Protein AF-G3I1Z4-F1 (afdb_monomer)

Organism: Cricetulus griseus (NCBI:txid10029)

Sequence (283 aa):
MEKKTVSRSFRDGVVKKPCSPKALPLNKSAFSGVQRELPRSCHSSSQASHNWARRRLRELRSRCVARKFLYLWIRMTFGRVTPSRARFFHEQRILQKVFGEWREEWWVSQREWKLCMRADCHYRYYLYNLMFQSWKTFVHQQQEMKRRLHRAKHHDTKQKMRQAWKSWLIYVVACRTKRQMQNTALEFRRRSVLCFWWSKWMWRLGQAHADHALHAAAVKHRALSLQLQAWSQWQEQLLHSRQERWKMVIAVQHHQRWQKQRSLKAWLQYLHICRVKRWQNGE

Radius of gyration: 99.79 Å; Cα contacts (8 Å, |Δi|>4): 4; chains: 1; bounding box: 165×46×300 Å

pLDDT: mean 80.78, std 22.38, range [31.28, 98.56]

Solvent-accessible surface area (backbone atoms only — not comparable to full-atom values): 16407 Å² total; per-residue (Å²): 138,86,80,86,81,85,86,80,86,83,80,83,84,87,80,82,81,90,86,84,86,88,82,87,80,90,81,87,83,78,88,80,85,85,75,89,81,83,83,92,78,88,89,86,88,60,70,68,57,59,55,49,54,53,50,48,53,52,51,50,50,52,50,52,52,50,50,52,51,50,51,51,47,53,41,69,74,47,50,94,52,53,70,70,58,54,50,51,53,50,53,49,52,51,50,53,50,52,54,50,53,50,50,50,54,49,51,50,52,56,49,49,51,54,49,50,55,51,50,50,54,50,50,51,52,51,50,52,49,52,52,48,52,54,49,51,51,50,52,50,51,51,52,48,54,53,52,51,50,53,50,52,52,53,50,50,55,54,49,50,52,53,50,53,51,53,53,49,52,52,49,53,52,52,53,48,52,52,52,50,52,51,52,52,53,51,51,49,52,53,51,50,54,50,52,52,52,51,52,54,48,53,51,50,52,53,48,53,52,50,51,50,50,52,50,53,50,50,52,54,51,51,54,52,50,51,52,51,51,54,49,52,52,48,52,51,52,50,52,50,52,50,49,51,51,50,52,50,51,52,50,51,52,50,50,53,50,51,50,54,51,51,51,48,50,52,48,52,50,49,50,49,53,53,53,58,57,62,78,74,69,87,126

Structure (mmCIF, N/CA/C/O backbone):
data_AF-G3I1Z4-F1
#
_entry.id   AF-G3I1Z4-F1
#
loop_
_atom_site.group_PDB
_atom_site.id
_atom_site.type_symbol
_atom_site.label_atom_id
_atom_site.label_alt_id
_atom_site.label_comp_id
_atom_site.label_asym_id
_atom_site.label_entity_id
_atom_site.label_seq_id
_atom_site.pdbx_PDB_ins_code
_atom_site.Cartn_x
_atom_site.Cartn_y
_atom_site.Cartn_z
_atom_site.occupancy
_atom_site.B_iso_or_equiv
_atom_site.auth_seq_id
_atom_site.auth_comp_id
_atom_site.auth_asym_id
_atom_site.auth_atom_id
_atom_site.pdbx_PDB_model_num
ATOM 1 N N . MET A 1 1 ? 23.126 23.560 -14.761 1.00 44.72 1 MET A N 1
ATOM 2 C CA . MET A 1 1 ? 24.045 23.300 -15.892 1.00 44.72 1 MET A CA 1
ATOM 3 C C . MET A 1 1 ? 23.204 23.006 -17.127 1.00 44.72 1 MET A C 1
ATOM 5 O O . MET A 1 1 ? 22.995 21.854 -17.484 1.00 44.72 1 MET A O 1
ATOM 9 N N . GLU A 1 2 ? 22.639 24.057 -17.718 1.00 39.94 2 GLU A N 1
ATOM 10 C CA . GLU A 1 2 ? 21.843 23.973 -18.944 1.00 39.94 2 GLU A CA 1
ATOM 11 C C . GLU A 1 2 ? 22.781 23.852 -20.149 1.00 39.94 2 GLU A C 1
ATOM 13 O O . GLU A 1 2 ? 23.687 24.666 -20.316 1.00 39.94 2 GLU A O 1
ATOM 18 N N . LYS A 1 3 ? 22.573 22.846 -21.000 1.00 46.19 3 LYS A N 1
ATOM 19 C CA . LYS A 1 3 ? 23.224 22.762 -22.311 1.00 46.19 3 LYS A CA 1
ATOM 20 C C . LYS A 1 3 ? 22.153 22.899 -23.386 1.00 46.19 3 LYS A C 1
ATOM 22 O O . LYS A 1 3 ? 21.420 21.957 -23.668 1.00 46.19 3 LYS A O 1
ATOM 27 N N . LYS A 1 4 ? 22.068 24.109 -23.948 1.00 43.78 4 LYS A N 1
ATOM 28 C CA . LYS A 1 4 ? 21.280 24.447 -25.138 1.00 43.78 4 LYS A CA 1
ATOM 29 C C . LYS A 1 4 ? 21.822 23.676 -26.343 1.00 43.78 4 LYS A C 1
ATOM 31 O O . LYS A 1 4 ? 22.994 23.788 -26.692 1.00 43.78 4 LYS A O 1
ATOM 36 N N . THR A 1 5 ? 20.952 22.893 -26.964 1.00 41.38 5 THR A N 1
ATOM 37 C CA . THR A 1 5 ? 21.177 22.168 -28.212 1.00 41.38 5 THR A CA 1
ATOM 38 C C . THR A 1 5 ? 21.067 23.119 -29.402 1.00 41.38 5 THR A C 1
ATOM 40 O O . THR A 1 5 ? 20.037 23.749 -29.631 1.00 41.38 5 THR A O 1
ATOM 43 N N . VAL A 1 6 ? 22.151 23.216 -30.170 1.00 37.72 6 VAL A N 1
ATOM 44 C CA . VAL A 1 6 ? 22.217 23.939 -31.444 1.00 37.72 6 VAL A CA 1
ATOM 45 C C . VAL A 1 6 ? 21.532 23.095 -32.518 1.00 37.72 6 VAL A C 1
ATOM 47 O O . VAL A 1 6 ? 21.971 21.991 -32.831 1.00 37.72 6 VAL A O 1
ATOM 50 N N . SER A 1 7 ? 20.447 23.616 -33.081 1.00 38.53 7 SER A N 1
ATOM 51 C CA . SER A 1 7 ? 19.753 23.062 -34.244 1.00 38.53 7 SER A CA 1
ATOM 52 C C . SER A 1 7 ? 20.431 23.581 -35.516 1.00 38.53 7 SER A C 1
ATOM 54 O O . SER A 1 7 ? 20.398 24.774 -35.806 1.00 38.53 7 SER A O 1
ATOM 56 N N . ARG A 1 8 ? 21.072 22.689 -36.281 1.00 38.53 8 ARG A N 1
ATOM 57 C CA . ARG A 1 8 ? 21.681 23.000 -37.584 1.00 38.53 8 ARG A CA 1
ATOM 58 C C . ARG A 1 8 ? 20.838 22.344 -38.677 1.00 38.53 8 ARG A C 1
ATOM 60 O O . ARG A 1 8 ? 20.813 21.122 -38.788 1.00 38.53 8 ARG A O 1
ATOM 67 N N . SER A 1 9 ? 20.115 23.158 -39.445 1.00 37.31 9 SER A N 1
ATOM 68 C CA . SER A 1 9 ? 19.299 22.717 -40.578 1.00 37.31 9 SER A CA 1
ATOM 69 C C . SER A 1 9 ? 20.186 22.256 -41.738 1.00 37.31 9 SER A C 1
ATOM 71 O O . SER A 1 9 ? 21.014 23.030 -42.223 1.00 37.31 9 SER A O 1
ATOM 73 N N . PHE A 1 10 ? 19.988 21.028 -42.209 1.00 32.34 10 PHE A N 1
ATOM 74 C CA . PHE A 1 10 ? 20.545 20.527 -43.464 1.00 32.34 10 PHE A CA 1
ATOM 75 C C . PHE A 1 10 ? 19.556 20.872 -44.587 1.00 32.34 10 PHE A C 1
ATOM 77 O O . PHE A 1 10 ? 18.413 20.426 -44.550 1.00 32.34 10 PHE A O 1
ATOM 84 N N . ARG A 1 11 ? 19.965 21.712 -45.547 1.00 42.94 11 ARG A N 1
ATOM 85 C CA . ARG A 1 11 ? 19.219 21.941 -46.792 1.00 42.94 11 ARG A CA 1
ATOM 86 C C . ARG A 1 11 ? 19.683 20.940 -47.845 1.00 42.94 11 ARG A C 1
ATOM 88 O O . ARG A 1 11 ? 20.883 20.744 -48.025 1.00 42.94 11 ARG A O 1
ATOM 95 N N . ASP A 1 12 ? 18.696 20.361 -48.516 1.00 37.34 12 ASP A N 1
ATOM 96 C CA . ASP A 1 12 ? 18.802 19.400 -49.605 1.00 37.34 12 ASP A CA 1
ATOM 97 C C . ASP A 1 12 ? 19.646 19.884 -50.789 1.00 37.34 12 ASP A C 1
ATOM 99 O O . ASP A 1 12 ? 19.570 21.034 -51.232 1.00 37.34 12 ASP A O 1
ATOM 103 N N . GLY A 1 13 ? 20.435 18.947 -51.315 1.00 34.69 13 GLY A N 1
ATOM 104 C CA . GLY A 1 13 ? 21.275 19.112 -52.489 1.00 34.69 13 GLY A CA 1
ATOM 105 C C . GLY A 1 13 ? 20.469 19.197 -53.783 1.00 34.69 13 GLY A C 1
ATOM 106 O O . GLY A 1 13 ? 19.715 18.295 -54.137 1.00 34.69 13 GLY A O 1
ATOM 107 N N . VAL A 1 14 ? 20.714 20.260 -54.545 1.00 41.41 14 VAL A N 1
ATOM 108 C CA . VAL A 1 14 ? 20.380 20.347 -55.967 1.00 41.41 14 VAL A CA 1
ATOM 109 C C . VAL A 1 14 ? 21.623 19.929 -56.749 1.00 41.41 14 VAL A C 1
ATOM 111 O O . VAL A 1 14 ? 22.560 20.706 -56.904 1.00 41.41 14 VAL A O 1
ATOM 114 N N . VAL A 1 15 ? 21.636 18.692 -57.249 1.00 39.09 15 VAL A N 1
ATOM 115 C CA . VAL A 1 15 ? 22.632 18.207 -58.217 1.00 39.09 15 VAL A CA 1
ATOM 116 C C . VAL A 1 15 ? 21.929 18.030 -59.561 1.00 39.09 15 VAL A C 1
ATOM 118 O O . VAL A 1 15 ? 21.241 17.039 -59.797 1.00 39.09 15 VAL A O 1
ATOM 121 N N . LYS A 1 16 ? 22.083 19.016 -60.451 1.00 43.34 16 LYS A N 1
ATOM 122 C CA . LYS A 1 16 ? 21.707 18.900 -61.866 1.00 43.34 16 LYS A CA 1
ATOM 123 C C . LYS A 1 16 ? 22.860 18.237 -62.625 1.00 43.34 16 LYS A C 1
ATOM 125 O O . LYS A 1 16 ? 23.977 18.743 -62.625 1.00 43.34 16 LYS A O 1
ATOM 130 N N . LYS A 1 17 ? 22.576 17.095 -63.259 1.00 41.72 17 LYS A N 1
ATOM 131 C CA . LYS A 1 17 ? 23.481 16.401 -64.188 1.00 41.72 17 LYS A CA 1
ATOM 132 C C . LYS A 1 17 ? 23.598 17.169 -65.518 1.00 41.72 17 LYS A C 1
ATOM 134 O O . LYS A 1 17 ? 22.602 17.747 -65.957 1.00 41.72 17 LYS A O 1
ATOM 139 N N . PRO A 1 18 ? 24.768 17.141 -66.180 1.00 42.69 18 PRO A N 1
ATOM 140 C CA . PRO A 1 18 ? 24.978 17.775 -67.476 1.00 42.69 18 PRO A CA 1
ATOM 141 C C . PRO A 1 18 ? 24.370 16.945 -68.618 1.00 42.69 18 PRO A C 1
ATOM 143 O O . PRO A 1 18 ? 24.533 15.728 -68.680 1.00 42.69 18 PRO A O 1
ATOM 146 N N . CYS A 1 19 ? 23.667 17.625 -69.525 1.00 31.28 19 CYS A N 1
ATOM 147 C CA . CYS A 1 19 ? 23.175 17.073 -70.786 1.00 31.28 19 CYS A CA 1
ATOM 148 C C . CYS A 1 19 ? 24.237 17.198 -71.884 1.00 31.28 19 CYS A C 1
ATOM 150 O O . CYS A 1 19 ? 24.894 18.229 -72.002 1.00 31.28 19 CYS A O 1
ATOM 152 N N . SER A 1 20 ? 24.342 16.174 -72.730 1.00 35.06 20 SER A N 1
ATOM 153 C CA . SER A 1 20 ? 24.899 16.190 -74.094 1.00 35.06 20 SER A CA 1
ATOM 154 C C . SER A 1 20 ? 24.551 14.849 -74.768 1.00 35.06 20 SER A C 1
ATOM 156 O O . SER A 1 20 ? 24.348 13.881 -74.034 1.00 35.06 20 SER A O 1
ATOM 158 N N . PRO A 1 21 ? 24.574 14.687 -76.109 1.00 44.72 21 PRO A N 1
ATOM 159 C CA . PRO A 1 21 ? 24.568 15.679 -77.195 1.00 44.72 21 PRO A CA 1
ATOM 160 C C . PRO A 1 21 ? 23.609 15.305 -78.359 1.00 44.72 21 PRO A C 1
ATOM 162 O O . PRO A 1 21 ? 23.400 14.133 -78.657 1.00 44.72 21 PRO A O 1
ATOM 165 N N . LYS A 1 22 ? 23.104 16.291 -79.110 1.00 32.94 22 LYS A N 1
ATOM 166 C CA . LYS A 1 22 ? 22.609 16.105 -80.490 1.00 32.94 22 LYS A CA 1
ATOM 167 C C . LYS A 1 22 ? 22.770 17.410 -81.264 1.00 32.94 22 LYS A C 1
ATOM 169 O O . LYS A 1 22 ? 22.118 18.383 -80.912 1.00 32.94 22 LYS A O 1
ATOM 174 N N . ALA A 1 23 ? 23.608 17.395 -82.301 1.00 31.97 23 ALA A N 1
ATOM 175 C CA . ALA A 1 23 ? 23.374 18.034 -83.602 1.00 31.97 23 ALA A CA 1
ATOM 176 C C . ALA A 1 23 ? 24.662 17.973 -84.439 1.00 31.97 23 ALA A C 1
ATOM 178 O O . ALA A 1 23 ? 25.616 18.708 -84.201 1.00 31.97 23 ALA A O 1
ATOM 179 N N . LEU A 1 24 ? 24.666 17.095 -85.441 1.00 44.00 24 LEU A N 1
ATOM 180 C CA . LEU A 1 24 ? 25.412 17.335 -86.674 1.00 44.00 24 LEU A CA 1
ATOM 181 C C . LEU A 1 24 ? 24.732 18.497 -87.411 1.00 44.00 24 LEU A C 1
ATOM 183 O O . LEU A 1 24 ? 23.501 18.580 -87.395 1.00 44.00 24 LEU A O 1
ATOM 187 N N . PRO A 1 25 ? 25.501 19.299 -88.157 1.00 41.44 25 PRO A N 1
ATOM 188 C CA . PRO A 1 25 ? 25.082 19.519 -89.528 1.00 41.44 25 PRO A CA 1
ATOM 189 C C . PRO A 1 25 ? 26.213 19.259 -90.521 1.00 41.44 25 PRO A C 1
ATOM 191 O O . PRO A 1 25 ? 27.314 19.801 -90.460 1.00 41.44 25 PRO A O 1
ATOM 194 N N . LEU A 1 26 ? 25.850 18.409 -91.471 1.00 36.69 26 LEU A N 1
ATOM 195 C CA . LEU A 1 26 ? 26.409 18.274 -92.799 1.00 36.69 26 LEU A CA 1
ATOM 196 C C . LEU A 1 26 ? 26.231 19.604 -93.548 1.00 36.69 26 LEU A C 1
ATOM 198 O O . LEU A 1 26 ? 25.116 19.918 -93.945 1.00 36.69 26 LEU A O 1
ATOM 202 N N . ASN A 1 27 ? 27.317 20.336 -93.797 1.00 34.91 27 ASN A N 1
ATOM 203 C CA . ASN A 1 27 ? 27.337 21.391 -94.811 1.00 34.91 27 ASN A CA 1
ATOM 204 C C . ASN A 1 27 ? 28.326 21.013 -95.917 1.00 34.91 27 ASN A C 1
ATOM 206 O O . ASN A 1 27 ? 29.542 21.143 -95.790 1.00 34.91 27 ASN A O 1
ATOM 210 N N . LYS A 1 28 ? 27.746 20.494 -97.003 1.00 34.84 28 LYS A N 1
ATOM 211 C CA . LYS A 1 28 ? 28.318 20.416 -98.345 1.00 34.84 28 LYS A CA 1
ATOM 212 C C . LYS A 1 28 ? 27.972 21.721 -99.067 1.00 34.84 28 LYS A C 1
ATOM 214 O O . LYS A 1 28 ? 26.794 22.009 -99.238 1.00 34.84 28 LYS A O 1
ATOM 219 N N . SER A 1 29 ? 28.975 22.456 -99.532 1.00 33.09 29 SER A N 1
ATOM 220 C CA . SER A 1 29 ? 28.862 23.528 -100.536 1.00 33.09 29 SER A CA 1
ATOM 221 C C . SER A 1 29 ? 30.278 23.995 -100.877 1.00 33.09 29 SER A C 1
ATOM 223 O O . SER A 1 29 ? 31.092 24.118 -99.972 1.00 33.09 29 SER A O 1
ATOM 225 N N . ALA A 1 30 ? 30.674 24.319 -102.095 1.00 33.53 30 ALA A N 1
ATOM 226 C CA . ALA A 1 30 ? 30.093 24.155 -103.409 1.00 33.53 30 ALA A CA 1
ATOM 227 C C . ALA A 1 30 ? 31.268 24.215 -104.404 1.00 33.53 30 ALA A C 1
ATOM 229 O O . ALA A 1 30 ? 32.363 24.682 -104.092 1.00 33.53 30 ALA A O 1
ATOM 230 N N . PHE A 1 31 ? 30.995 23.696 -105.589 1.00 31.52 31 PHE A N 1
ATOM 231 C CA . PHE A 1 31 ? 31.751 23.761 -106.828 1.00 31.52 31 PHE A CA 1
ATOM 232 C C . PHE A 1 31 ? 32.478 25.082 -107.124 1.00 31.52 31 PHE A C 1
ATOM 234 O O . PHE A 1 31 ? 31.934 26.160 -106.918 1.00 31.52 31 PHE A O 1
ATOM 241 N N . SER A 1 32 ? 33.629 24.964 -107.792 1.00 34.47 32 SER A N 1
ATOM 242 C CA . SER A 1 32 ? 33.897 25.703 -109.034 1.00 34.47 32 SER A CA 1
ATOM 243 C C . SER A 1 32 ? 35.128 25.104 -109.725 1.00 34.47 32 SER A C 1
ATOM 245 O O . SER A 1 32 ? 36.261 25.549 -109.536 1.00 34.47 32 SER A O 1
ATOM 247 N N . GLY A 1 33 ? 34.898 24.070 -110.538 1.00 33.34 33 GLY A N 1
ATOM 248 C CA . GLY A 1 33 ? 35.799 23.750 -111.636 1.00 33.34 33 GLY A CA 1
ATOM 249 C C . GLY A 1 33 ? 35.640 24.833 -112.697 1.00 33.34 33 GLY A C 1
ATOM 250 O O . GLY A 1 33 ? 34.596 24.915 -113.333 1.00 33.34 33 GLY A O 1
ATOM 251 N N . VAL A 1 34 ? 36.658 25.675 -112.866 1.00 36.47 34 VAL A N 1
ATOM 252 C CA . VAL A 1 34 ? 36.717 26.624 -113.981 1.00 36.47 34 VAL A CA 1
ATOM 253 C C . VAL A 1 34 ? 37.357 25.893 -115.151 1.00 36.47 34 VAL A C 1
ATOM 255 O O . VAL A 1 34 ? 38.573 25.702 -115.225 1.00 36.47 34 VAL A O 1
ATOM 258 N N . GLN A 1 35 ? 36.482 25.404 -116.021 1.00 36.44 35 GLN A N 1
ATOM 259 C CA . GLN A 1 35 ? 36.812 24.848 -117.316 1.00 36.44 35 GLN A CA 1
ATOM 260 C C . GLN A 1 35 ? 37.156 25.998 -118.272 1.00 36.44 35 GLN A C 1
ATOM 262 O O . GLN A 1 35 ? 36.578 27.078 -118.225 1.00 36.44 35 GLN A O 1
ATOM 267 N N . ARG A 1 36 ? 38.172 25.738 -119.092 1.00 36.06 36 ARG A N 1
ATOM 268 C CA . ARG A 1 36 ? 38.741 26.595 -120.134 1.00 36.06 36 ARG A CA 1
ATOM 269 C C . ARG A 1 36 ? 37.681 27.188 -121.061 1.00 36.06 36 ARG A C 1
ATOM 271 O O . ARG A 1 36 ? 36.958 26.416 -121.677 1.00 36.06 36 ARG A O 1
ATOM 278 N N . GLU A 1 37 ? 37.796 28.481 -121.340 1.00 34.44 37 GLU A N 1
ATOM 279 C CA . GLU A 1 37 ? 37.488 29.024 -122.664 1.00 34.44 37 GLU A CA 1
ATOM 280 C C . GLU A 1 37 ? 38.614 29.959 -123.128 1.00 34.44 37 GLU A C 1
ATOM 282 O O . GLU A 1 37 ? 39.096 30.822 -122.394 1.00 34.44 37 GLU A O 1
ATOM 287 N N . LEU A 1 38 ? 39.091 29.692 -124.346 1.00 41.75 38 LEU A N 1
ATOM 288 C CA . LEU A 1 38 ? 40.037 30.500 -125.110 1.00 41.75 38 LEU A CA 1
ATOM 289 C C . LEU A 1 38 ? 39.272 31.608 -125.845 1.00 41.75 38 LEU A C 1
ATOM 291 O O . LEU A 1 38 ? 38.296 31.290 -126.521 1.00 41.75 38 LEU A O 1
ATOM 295 N N . PRO A 1 39 ? 39.837 32.820 -125.951 1.00 45.06 39 PRO A N 1
ATOM 296 C CA . PRO A 1 39 ? 39.641 33.663 -127.117 1.00 45.06 39 PRO A CA 1
ATOM 297 C C . PRO A 1 39 ? 40.833 33.491 -128.064 1.00 45.06 39 PRO A C 1
ATOM 299 O O . PRO A 1 39 ? 41.973 33.849 -127.759 1.00 45.06 39 PRO A O 1
ATOM 302 N N . ARG A 1 40 ? 40.555 32.928 -129.240 1.00 36.16 40 ARG A N 1
ATOM 303 C CA . ARG A 1 40 ? 41.404 33.046 -130.428 1.00 36.16 40 ARG A CA 1
ATOM 304 C C . ARG A 1 40 ? 41.358 34.507 -130.885 1.00 36.16 40 ARG A C 1
ATOM 306 O O . ARG A 1 40 ? 40.320 34.964 -131.345 1.00 36.16 40 ARG A O 1
ATOM 313 N N . SER A 1 41 ? 42.484 35.204 -130.819 1.00 35.97 41 SER A N 1
ATOM 314 C CA . SER A 1 41 ? 42.797 36.274 -131.766 1.00 35.97 41 SER A CA 1
ATOM 315 C C . SER A 1 41 ? 44.298 36.261 -132.022 1.00 35.97 41 SER A C 1
ATOM 317 O O . SER A 1 41 ? 45.110 36.192 -131.099 1.00 35.97 41 SER A O 1
ATOM 319 N N . CYS A 1 42 ? 44.635 36.165 -133.300 1.00 33.53 42 CYS A N 1
ATOM 320 C CA . CYS A 1 42 ? 45.957 35.884 -133.818 1.00 33.53 42 CYS A CA 1
ATOM 321 C C . CYS A 1 42 ? 46.882 37.112 -133.758 1.00 33.53 42 CYS A C 1
ATOM 323 O O . CYS A 1 42 ? 46.425 38.249 -133.783 1.00 33.53 42 CYS A O 1
ATOM 325 N N . HIS A 1 43 ? 48.185 36.806 -133.803 1.00 36.41 43 HIS A N 1
ATOM 326 C CA . HIS A 1 43 ? 49.315 37.590 -134.334 1.00 36.41 43 HIS A CA 1
ATOM 327 C C . HIS A 1 43 ? 50.400 38.002 -133.307 1.00 36.41 43 HIS A C 1
ATOM 329 O O . HIS A 1 43 ? 50.164 38.730 -132.350 1.00 36.41 43 HIS A O 1
ATOM 335 N N . SER A 1 44 ? 51.631 37.530 -133.584 1.00 44.44 44 SER A N 1
ATOM 336 C CA . SER A 1 44 ? 52.937 37.737 -132.906 1.00 44.44 44 SER A CA 1
ATOM 337 C C . SER A 1 44 ? 53.354 36.822 -131.728 1.00 44.44 44 SER A C 1
ATOM 339 O O . SER A 1 44 ? 54.010 37.235 -130.776 1.00 44.44 44 SER A O 1
ATOM 341 N N . SER A 1 45 ? 53.098 35.513 -131.819 1.00 52.22 45 SER A N 1
ATOM 342 C CA . SER A 1 45 ? 53.616 34.503 -130.878 1.00 52.22 45 SER A CA 1
ATOM 343 C C . SER A 1 45 ? 54.780 33.693 -131.468 1.00 52.22 45 SER A C 1
ATOM 345 O O . SER A 1 45 ? 54.540 32.685 -132.127 1.00 52.22 45 SER A O 1
ATOM 347 N N . SER A 1 46 ? 56.041 34.080 -131.227 1.00 49.59 46 SER A N 1
ATOM 348 C CA . SER A 1 46 ? 57.203 33.173 -131.420 1.00 49.59 46 SER A CA 1
ATOM 349 C C . SER A 1 46 ? 58.458 33.546 -130.609 1.00 49.59 46 SER A C 1
ATOM 351 O O . SER A 1 46 ? 59.122 32.650 -130.094 1.00 49.59 46 SER A O 1
ATOM 353 N N . GLN A 1 47 ? 58.758 34.829 -130.364 1.00 47.69 47 GLN A N 1
ATOM 354 C CA . GLN A 1 47 ? 59.945 35.220 -129.570 1.00 47.69 47 GLN A CA 1
ATOM 355 C C . GLN A 1 47 ? 59.725 35.212 -128.043 1.00 47.69 47 GLN A C 1
ATOM 357 O O . GLN A 1 47 ? 60.623 34.826 -127.293 1.00 47.69 47 GLN A O 1
ATOM 362 N N . ALA A 1 48 ? 58.519 35.528 -127.556 1.00 48.59 48 ALA A N 1
ATOM 363 C CA . ALA A 1 48 ? 58.194 35.460 -126.123 1.00 48.59 48 ALA A CA 1
ATOM 364 C C . ALA A 1 48 ? 58.150 34.012 -125.578 1.00 48.59 48 ALA A C 1
ATOM 366 O O . ALA A 1 48 ? 58.544 33.754 -124.438 1.00 48.59 48 ALA A O 1
ATOM 367 N N . SER A 1 49 ? 57.752 33.047 -126.416 1.00 56.53 49 SER A N 1
ATOM 368 C CA . SER A 1 49 ? 57.682 31.613 -126.082 1.00 56.53 49 SER A CA 1
ATOM 369 C C . SER A 1 49 ? 59.067 31.005 -125.806 1.00 56.53 49 SER A C 1
ATOM 371 O O . SER A 1 49 ? 59.268 30.295 -124.816 1.00 56.53 49 SER A O 1
ATOM 373 N N . HIS A 1 50 ? 60.066 31.352 -126.624 1.00 56.94 50 HIS A N 1
ATOM 374 C CA . HIS A 1 50 ? 61.405 30.767 -126.533 1.00 56.94 50 HIS A CA 1
ATOM 375 C C . HIS A 1 50 ? 62.192 31.256 -125.297 1.00 56.94 50 HIS A C 1
ATOM 377 O O . HIS A 1 50 ? 62.966 30.498 -124.699 1.00 56.94 50 HIS A O 1
ATOM 383 N N . ASN A 1 51 ? 61.961 32.502 -124.863 1.00 59.47 51 ASN A N 1
ATOM 384 C CA . ASN A 1 51 ? 62.535 33.062 -123.634 1.00 59.47 51 ASN A CA 1
ATOM 385 C C . ASN A 1 51 ? 61.850 32.512 -122.371 1.00 59.47 51 ASN A C 1
ATOM 387 O O . ASN A 1 51 ? 62.528 32.198 -121.388 1.00 59.47 51 ASN A O 1
ATOM 391 N N . TRP A 1 52 ? 60.530 32.309 -122.415 1.00 58.25 52 TRP A N 1
ATOM 392 C CA . TRP A 1 52 ? 59.757 31.679 -121.341 1.00 58.25 52 TRP A CA 1
ATOM 393 C C . TRP A 1 52 ? 60.157 30.216 -121.114 1.00 58.25 52 TRP A C 1
ATOM 395 O O . TRP A 1 52 ? 60.414 29.813 -119.978 1.00 58.25 52 TRP A O 1
ATOM 405 N N . ALA A 1 53 ? 60.314 29.434 -122.187 1.00 65.88 53 ALA A N 1
ATOM 406 C CA . ALA A 1 53 ? 60.768 28.045 -122.114 1.00 65.88 53 ALA A CA 1
ATOM 407 C C . ALA A 1 53 ? 62.177 27.927 -121.503 1.00 65.88 53 ALA A C 1
ATOM 409 O O . ALA A 1 53 ? 62.416 27.091 -120.630 1.00 65.88 53 ALA A O 1
ATOM 410 N N . ARG A 1 54 ? 63.103 28.819 -121.883 1.00 68.81 54 ARG A N 1
ATOM 411 C CA . ARG A 1 54 ? 64.481 28.836 -121.361 1.00 68.81 54 ARG A CA 1
ATOM 412 C C . ARG A 1 54 ? 64.548 29.279 -119.893 1.00 68.81 54 ARG A C 1
ATOM 414 O O . ARG A 1 54 ? 65.350 28.740 -119.130 1.00 68.81 54 ARG A O 1
ATOM 421 N N . ARG A 1 55 ? 63.710 30.235 -119.477 1.00 74.12 55 ARG A N 1
ATOM 422 C CA . ARG A 1 55 ? 63.595 30.685 -118.077 1.00 74.12 55 ARG A CA 1
ATOM 423 C C . ARG A 1 55 ? 62.989 29.591 -117.194 1.00 74.12 55 ARG A C 1
ATOM 425 O O . ARG A 1 55 ? 63.537 29.299 -116.135 1.00 74.12 55 ARG A O 1
ATOM 432 N N . ARG A 1 56 ? 61.963 28.899 -117.695 1.00 77.88 56 ARG A N 1
ATOM 433 C CA . ARG A 1 56 ? 61.332 27.749 -117.035 1.00 77.88 56 ARG A CA 1
ATOM 434 C C . ARG A 1 56 ? 62.281 26.560 -116.890 1.00 77.88 56 ARG A C 1
ATOM 436 O O . ARG A 1 56 ? 62.282 25.915 -115.849 1.00 77.88 56 ARG A O 1
ATOM 443 N N . LEU A 1 57 ? 63.142 26.296 -117.875 1.00 79.44 57 LEU A N 1
ATOM 444 C CA . LEU A 1 57 ? 64.149 25.232 -117.775 1.00 79.44 57 LEU A CA 1
ATOM 445 C C . LEU A 1 57 ? 65.210 25.532 -116.699 1.00 79.44 57 LEU A C 1
ATOM 447 O O . LEU A 1 57 ? 65.593 24.640 -115.940 1.00 79.44 57 LEU A O 1
ATOM 451 N N . ARG A 1 58 ? 65.665 26.792 -116.605 1.00 80.19 58 ARG A N 1
ATOM 452 C CA . ARG A 1 58 ? 66.584 27.239 -115.541 1.00 80.19 58 ARG A CA 1
ATOM 453 C C . ARG A 1 58 ? 65.925 27.149 -114.168 1.00 80.19 58 ARG A C 1
ATOM 455 O O . ARG A 1 58 ? 66.529 26.615 -113.249 1.00 80.19 58 ARG A O 1
ATOM 462 N N . GLU A 1 59 ? 64.674 27.580 -114.051 1.00 84.38 59 GLU A N 1
ATOM 463 C CA . GLU A 1 59 ? 63.886 27.485 -112.820 1.00 84.38 59 GLU A CA 1
ATOM 464 C C . GLU A 1 59 ? 63.672 26.030 -112.379 1.00 84.38 59 GLU A C 1
ATOM 466 O O . GLU A 1 59 ? 63.830 25.706 -111.202 1.00 84.38 59 GLU A O 1
ATOM 471 N N . LEU A 1 60 ? 63.375 25.126 -113.318 1.00 83.19 60 LEU A N 1
ATOM 472 C CA . LEU A 1 60 ? 63.262 23.694 -113.041 1.00 83.19 60 LEU A CA 1
ATOM 473 C C . LEU A 1 60 ? 64.599 23.105 -112.577 1.00 83.19 60 LEU A C 1
ATOM 475 O O . LEU A 1 60 ? 64.609 22.352 -111.602 1.00 83.19 60 LEU A O 1
ATOM 479 N N . ARG A 1 61 ? 65.726 23.485 -113.197 1.00 83.31 61 ARG A N 1
ATOM 480 C CA . ARG A 1 61 ? 67.068 23.096 -112.725 1.00 83.31 61 ARG A CA 1
ATOM 481 C C . ARG A 1 61 ? 67.346 23.620 -111.317 1.00 83.31 61 ARG A C 1
ATOM 483 O O . ARG A 1 61 ? 67.714 22.823 -110.458 1.00 83.31 61 ARG A O 1
ATOM 490 N N . SER A 1 62 ? 67.102 24.902 -111.046 1.00 85.00 62 SER A N 1
ATOM 491 C CA . SER A 1 62 ? 67.270 25.493 -109.712 1.00 85.00 62 SER A CA 1
ATOM 492 C C . SER A 1 62 ? 66.390 24.806 -108.666 1.00 85.00 62 SER A C 1
ATOM 494 O O . SER A 1 62 ? 66.876 24.487 -107.586 1.00 85.00 62 SER A O 1
ATOM 496 N N . ARG A 1 63 ? 65.130 24.476 -108.987 1.00 88.06 63 ARG A N 1
ATOM 497 C CA . ARG A 1 63 ? 64.240 23.710 -108.095 1.00 88.06 63 ARG A CA 1
ATOM 498 C C . ARG A 1 63 ? 64.742 22.291 -107.839 1.00 88.06 63 ARG A C 1
ATOM 500 O O . ARG A 1 63 ? 64.647 21.819 -106.711 1.00 88.06 63 ARG A O 1
ATOM 507 N N . CYS A 1 64 ? 65.263 21.601 -108.854 1.00 88.75 64 CYS A N 1
ATOM 508 C CA . CYS A 1 64 ? 65.789 20.243 -108.694 1.00 88.75 64 CYS A CA 1
ATOM 509 C C . CYS A 1 64 ? 67.060 20.226 -107.837 1.00 88.75 64 CYS A C 1
ATOM 511 O O . CYS A 1 64 ? 67.174 19.406 -106.927 1.00 88.75 64 CYS A O 1
ATOM 513 N N . VAL A 1 65 ? 67.982 21.162 -108.077 1.00 89.31 65 VAL A N 1
ATOM 514 C CA . VAL A 1 65 ? 69.206 21.314 -107.281 1.00 89.31 65 VAL A CA 1
ATOM 515 C C . VAL A 1 65 ? 68.866 21.712 -105.842 1.00 89.31 65 VAL A C 1
ATOM 517 O O . VAL A 1 65 ? 69.344 21.068 -104.911 1.00 89.31 65 VAL A O 1
ATOM 520 N N . ALA A 1 66 ? 67.965 22.680 -105.645 1.00 89.19 66 ALA A N 1
ATOM 521 C CA . ALA A 1 66 ? 67.492 23.073 -104.319 1.00 89.19 66 ALA A CA 1
ATOM 522 C C . ALA A 1 66 ? 66.832 21.903 -103.573 1.00 89.19 66 ALA A C 1
ATOM 524 O O . ALA A 1 66 ? 67.128 21.690 -102.405 1.00 89.19 66 ALA A O 1
ATOM 525 N N . ARG A 1 67 ? 66.004 21.084 -104.239 1.00 87.88 67 ARG A N 1
ATOM 526 C CA . ARG A 1 67 ? 65.412 19.872 -103.638 1.00 87.88 67 ARG A CA 1
ATOM 527 C C . ARG A 1 67 ? 66.465 18.832 -103.252 1.00 87.88 67 ARG A C 1
ATOM 529 O O . ARG A 1 67 ? 66.340 18.232 -102.188 1.00 87.88 67 ARG A O 1
ATOM 536 N N . LYS A 1 68 ? 67.505 18.633 -104.072 1.00 88.81 68 LYS A N 1
ATOM 537 C CA . LYS A 1 68 ? 68.611 17.705 -103.772 1.00 88.81 68 LYS A CA 1
ATOM 538 C C . LYS A 1 68 ? 69.396 18.152 -102.538 1.00 88.81 68 L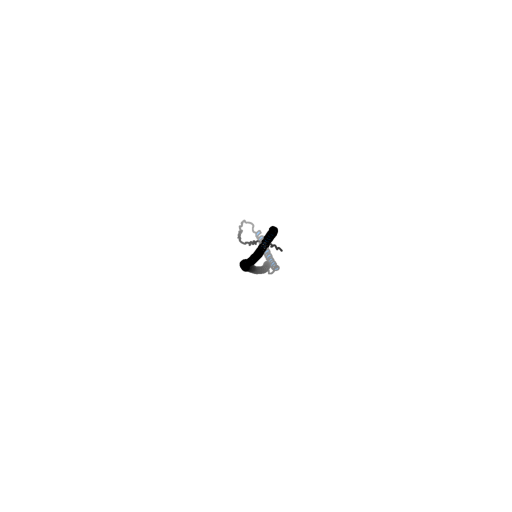YS A C 1
ATOM 540 O O . LYS A 1 68 ? 69.616 17.345 -101.639 1.00 88.81 68 LYS A O 1
ATOM 545 N N . PHE A 1 69 ? 69.785 19.426 -102.474 1.00 87.25 69 PHE A N 1
ATOM 546 C CA . PHE A 1 69 ? 70.510 19.965 -101.321 1.00 87.25 69 PHE A CA 1
ATOM 547 C C . PHE A 1 69 ? 69.628 20.090 -100.074 1.00 87.25 69 PHE A C 1
ATOM 549 O O . PHE A 1 69 ? 70.108 19.807 -98.985 1.00 87.25 69 PHE A O 1
ATOM 556 N N . LEU A 1 70 ? 68.334 20.398 -100.216 1.00 84.56 70 LEU A N 1
ATOM 557 C CA . LEU A 1 70 ? 67.365 20.360 -99.116 1.00 84.56 70 LEU A CA 1
ATOM 558 C C . LEU A 1 70 ? 67.233 18.945 -98.538 1.00 84.56 70 LEU A C 1
ATOM 560 O O . LEU A 1 70 ? 67.268 18.774 -97.324 1.00 84.56 70 LEU A O 1
ATOM 564 N N . TYR A 1 71 ? 67.127 17.925 -99.394 1.00 82.62 71 TYR A N 1
ATOM 565 C CA . TYR A 1 71 ? 67.078 16.529 -98.957 1.00 82.62 71 TYR A CA 1
ATOM 566 C C . TYR A 1 71 ? 68.365 16.111 -98.232 1.00 82.62 71 TYR A C 1
ATOM 568 O O . TYR A 1 71 ? 68.297 15.497 -97.168 1.00 82.62 71 TYR A O 1
ATOM 576 N N . LEU A 1 72 ? 69.536 16.477 -98.767 1.00 84.44 72 LEU A N 1
ATOM 577 C CA . LEU A 1 72 ? 70.824 16.214 -98.118 1.00 84.44 72 LEU A CA 1
ATOM 578 C C . LEU A 1 72 ? 70.957 16.950 -96.779 1.00 84.44 72 LEU A C 1
ATOM 580 O O . LEU A 1 72 ? 71.409 16.344 -95.812 1.00 84.44 72 LEU A O 1
ATOM 584 N N . TRP A 1 73 ? 70.520 18.209 -96.698 1.00 83.88 73 TRP A N 1
ATOM 585 C CA . TRP A 1 73 ? 70.537 18.990 -95.463 1.00 83.88 73 TRP A CA 1
ATOM 586 C C . TRP A 1 73 ? 69.642 18.359 -94.394 1.00 83.88 73 TRP A C 1
ATOM 588 O O . TRP A 1 73 ? 70.132 18.082 -93.309 1.00 83.88 73 TRP A O 1
ATOM 598 N N . ILE A 1 74 ? 68.385 18.019 -94.717 1.00 81.19 74 ILE A N 1
ATOM 599 C CA . ILE A 1 74 ? 67.458 17.328 -93.796 1.00 81.19 74 ILE A CA 1
ATOM 600 C C . ILE A 1 74 ? 68.044 15.989 -93.323 1.00 81.19 74 ILE A C 1
ATOM 602 O O . ILE A 1 74 ? 67.931 15.637 -92.149 1.00 81.19 74 ILE A O 1
ATOM 606 N N . ARG A 1 75 ? 68.685 15.239 -94.228 1.00 79.44 75 ARG A N 1
ATOM 607 C CA . ARG A 1 75 ? 69.292 13.941 -93.912 1.00 79.44 75 ARG A CA 1
ATOM 608 C C . ARG A 1 75 ? 70.541 14.067 -93.033 1.00 79.44 75 ARG A C 1
ATOM 610 O O . ARG A 1 75 ? 70.765 13.191 -92.206 1.00 79.44 75 ARG A O 1
ATOM 617 N N . MET A 1 76 ? 71.342 15.123 -93.191 1.00 81.06 76 MET A N 1
ATOM 618 C CA . MET A 1 76 ? 72.531 15.364 -92.359 1.00 81.06 76 MET A CA 1
ATOM 619 C C . MET A 1 76 ? 72.187 15.986 -90.999 1.00 81.06 76 MET A C 1
ATOM 621 O O . MET A 1 76 ? 72.855 15.672 -90.021 1.00 81.06 76 MET A O 1
ATOM 625 N N . THR A 1 77 ? 71.149 16.824 -90.902 1.00 77.88 77 THR A N 1
ATOM 626 C CA . THR A 1 77 ? 70.763 17.488 -89.641 1.00 77.88 77 THR A CA 1
ATOM 627 C C . THR A 1 77 ? 69.925 16.608 -88.721 1.00 77.88 77 THR A C 1
ATOM 629 O O . THR A 1 77 ? 70.125 16.632 -87.511 1.00 77.88 77 THR A O 1
ATOM 632 N N . PHE A 1 78 ? 69.007 15.810 -89.271 1.00 70.44 78 PHE A N 1
ATOM 633 C CA . PHE A 1 78 ? 68.111 14.952 -88.481 1.00 70.44 78 PHE A CA 1
ATOM 634 C C . PHE A 1 78 ? 68.451 13.454 -88.585 1.00 70.44 78 PHE A C 1
ATOM 636 O O . PHE A 1 78 ? 67.832 12.610 -87.931 1.00 70.44 78 PHE A O 1
ATOM 643 N N . GLY A 1 79 ? 69.458 13.092 -89.383 1.00 77.50 79 GLY A N 1
ATOM 644 C CA . GLY A 1 79 ? 69.908 11.710 -89.533 1.00 77.50 79 GLY A CA 1
ATOM 645 C C . GLY A 1 79 ? 68.842 10.794 -90.151 1.00 77.50 79 GLY A C 1
ATOM 646 O O . GLY A 1 79 ? 68.177 11.141 -91.127 1.00 77.50 79 GLY A O 1
ATOM 647 N N . ARG A 1 80 ? 68.691 9.580 -89.592 1.00 74.12 80 ARG A N 1
ATOM 648 C CA . ARG A 1 80 ? 67.694 8.577 -90.031 1.00 74.12 80 ARG A CA 1
ATOM 649 C C . ARG A 1 80 ? 66.271 8.858 -89.531 1.00 74.12 80 ARG A C 1
ATOM 651 O O . ARG A 1 80 ? 65.339 8.222 -90.018 1.00 74.12 80 ARG A O 1
ATOM 658 N N . VAL A 1 81 ? 66.086 9.757 -88.562 1.00 75.38 81 VAL A N 1
ATOM 659 C CA . VAL A 1 81 ? 64.790 9.967 -87.902 1.00 75.38 81 VAL A CA 1
ATOM 660 C C . VAL A 1 81 ? 64.204 11.303 -88.331 1.00 75.38 81 VAL A C 1
ATOM 662 O O . VAL A 1 81 ? 64.763 12.363 -88.076 1.00 75.38 81 VAL A O 1
ATOM 665 N N . THR A 1 82 ? 63.037 11.265 -88.968 1.00 81.25 82 THR A N 1
ATOM 666 C CA . THR A 1 82 ? 62.328 12.486 -89.351 1.00 81.25 82 THR A CA 1
ATOM 667 C C . THR A 1 82 ? 61.755 13.192 -88.110 1.00 81.25 82 THR A C 1
ATOM 669 O O . THR A 1 82 ? 61.249 12.519 -87.206 1.00 81.25 82 THR A O 1
ATOM 672 N N . PRO A 1 83 ? 61.736 14.539 -88.056 1.00 82.56 83 PRO A N 1
ATOM 673 C CA . PRO A 1 83 ? 61.152 15.287 -86.935 1.00 82.56 83 PRO A CA 1
ATOM 674 C C . PRO A 1 83 ? 59.701 14.901 -86.610 1.00 82.56 83 PRO A C 1
ATOM 676 O O . PRO A 1 83 ? 59.306 14.883 -85.447 1.00 82.56 83 PRO A O 1
ATOM 679 N N . SER A 1 84 ? 58.913 14.526 -87.623 1.00 84.25 84 SER A N 1
ATOM 680 C CA . SER A 1 84 ? 57.553 14.003 -87.450 1.00 84.25 84 SER A CA 1
ATOM 681 C C . SER A 1 84 ? 57.516 12.702 -86.644 1.00 84.25 84 SER A C 1
ATOM 683 O O . SER A 1 84 ? 56.641 12.525 -85.802 1.00 84.25 84 SER A O 1
ATOM 685 N N . ARG A 1 85 ? 58.489 11.807 -86.853 1.00 86.62 85 ARG A N 1
ATOM 686 C CA . ARG A 1 85 ? 58.590 10.534 -86.133 1.00 86.62 85 ARG A CA 1
ATOM 687 C C . ARG A 1 85 ? 59.038 10.739 -84.688 1.00 86.62 85 ARG A C 1
ATOM 689 O O . ARG A 1 85 ? 58.522 10.063 -83.804 1.00 86.62 85 ARG A O 1
ATOM 696 N N . ALA A 1 86 ? 59.946 11.685 -84.446 1.00 87.56 86 ALA A N 1
ATOM 697 C CA . ALA A 1 86 ? 60.377 12.051 -83.098 1.00 87.56 86 ALA A CA 1
ATOM 698 C C . ALA A 1 86 ? 59.237 12.684 -82.279 1.00 87.56 86 ALA A C 1
ATOM 700 O O . ALA A 1 86 ? 59.017 12.284 -81.137 1.00 87.56 86 ALA A O 1
ATOM 701 N N . ARG A 1 87 ? 58.467 13.608 -82.876 1.00 89.38 87 ARG A N 1
ATOM 702 C CA . ARG A 1 87 ? 57.274 14.200 -82.241 1.00 89.38 87 ARG A CA 1
ATOM 703 C C . ARG A 1 87 ? 56.224 13.146 -81.925 1.00 89.38 87 ARG A C 1
ATOM 705 O O . ARG A 1 87 ? 55.797 13.061 -80.783 1.00 89.38 87 ARG A O 1
ATOM 712 N N . PHE A 1 88 ? 55.908 12.286 -82.893 1.00 91.44 88 PHE A N 1
ATOM 713 C CA . PHE A 1 88 ? 54.962 11.193 -82.686 1.00 91.44 88 PHE A CA 1
ATOM 714 C C . PHE A 1 88 ? 55.397 10.262 -81.547 1.00 91.44 88 PHE A C 1
ATOM 716 O O . PHE A 1 88 ? 54.593 9.911 -80.693 1.00 91.44 88 PHE A O 1
ATOM 723 N N . PHE A 1 89 ? 56.680 9.890 -81.487 1.00 91.25 89 PHE A N 1
ATOM 724 C CA . PHE A 1 89 ? 57.197 9.060 -80.399 1.00 91.25 89 PHE A CA 1
ATOM 725 C C . PHE A 1 89 ? 57.117 9.764 -79.035 1.00 91.25 89 PHE A C 1
ATOM 727 O O . PHE A 1 89 ? 56.771 9.135 -78.036 1.00 91.25 89 PHE A O 1
ATOM 734 N N . HIS A 1 90 ? 57.412 11.064 -78.980 1.00 90.56 90 HIS A N 1
ATOM 735 C CA . HIS A 1 90 ? 57.302 11.855 -77.755 1.00 90.56 90 HIS A CA 1
ATOM 736 C C . HIS A 1 90 ? 55.847 11.981 -77.279 1.00 90.56 90 HIS A C 1
ATOM 738 O O . HIS A 1 90 ? 55.563 11.688 -76.119 1.00 90.56 90 HIS A O 1
ATOM 744 N N . GLU A 1 91 ? 54.927 12.326 -78.181 1.00 93.81 91 GLU A N 1
ATOM 745 C CA . GLU A 1 91 ? 53.483 12.363 -77.924 1.00 93.81 91 GLU A CA 1
ATOM 746 C C . GLU A 1 91 ? 52.982 10.999 -77.443 1.00 93.81 91 GLU A C 1
ATOM 748 O O . GLU A 1 91 ? 52.298 10.912 -76.426 1.00 93.81 91 GLU A O 1
ATOM 753 N N . GLN A 1 92 ? 53.399 9.916 -78.102 1.00 94.69 92 GLN A N 1
ATOM 754 C CA . GLN A 1 92 ? 53.046 8.558 -77.706 1.00 94.69 92 GLN A CA 1
ATOM 755 C C . GLN A 1 92 ? 53.564 8.213 -76.302 1.00 94.69 92 GLN A C 1
ATOM 757 O O . GLN A 1 92 ? 52.819 7.629 -75.516 1.00 94.69 92 GLN A O 1
ATOM 762 N N . ARG A 1 93 ? 54.805 8.582 -75.948 1.00 94.75 93 ARG A N 1
ATOM 763 C CA . ARG A 1 93 ? 55.329 8.351 -74.589 1.00 94.75 93 ARG A CA 1
ATOM 764 C C . ARG A 1 93 ? 54.584 9.162 -73.533 1.00 94.75 93 ARG A C 1
ATOM 766 O O . ARG A 1 93 ? 54.326 8.626 -72.458 1.00 94.75 93 ARG A O 1
ATOM 773 N N . ILE A 1 94 ? 54.237 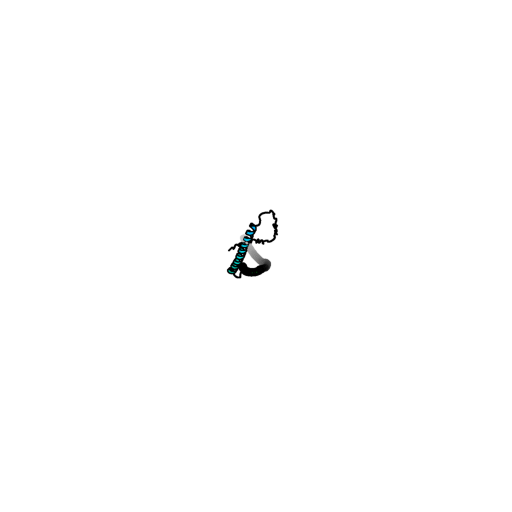10.419 -73.819 1.00 95.00 94 ILE A N 1
ATOM 774 C CA . ILE A 1 94 ? 53.449 11.250 -72.899 1.00 95.00 94 ILE A CA 1
ATOM 775 C C . ILE A 1 94 ? 52.066 10.636 -72.700 1.00 95.00 94 ILE A C 1
ATOM 777 O O . ILE A 1 94 ? 51.653 10.439 -71.561 1.00 95.00 94 ILE A O 1
ATOM 781 N N . LEU A 1 95 ? 51.384 10.266 -73.787 1.00 95.44 95 LEU A N 1
ATOM 782 C CA . LEU A 1 95 ? 50.076 9.623 -73.714 1.00 95.44 95 LEU A CA 1
ATOM 783 C C . LEU A 1 95 ? 50.146 8.329 -72.906 1.00 95.44 95 LEU A C 1
ATOM 785 O O . LEU A 1 95 ? 49.331 8.139 -72.016 1.00 95.44 95 LEU A O 1
ATOM 789 N N . GLN A 1 96 ? 51.139 7.469 -73.140 1.00 94.75 96 GLN A N 1
ATOM 790 C CA . GLN A 1 96 ? 51.305 6.241 -72.358 1.00 94.75 96 GLN A CA 1
ATOM 791 C C . GLN A 1 96 ? 51.498 6.512 -70.863 1.00 94.75 96 GLN A C 1
ATOM 793 O O . GLN A 1 96 ? 50.920 5.796 -70.048 1.00 94.75 96 GLN A O 1
ATOM 798 N N . LYS A 1 97 ? 52.275 7.540 -70.498 1.00 96.06 97 LYS A N 1
ATOM 799 C CA . LYS A 1 97 ? 52.481 7.917 -69.096 1.00 96.06 97 LYS A CA 1
ATOM 800 C C . LYS A 1 97 ? 51.183 8.421 -68.459 1.00 96.06 97 LYS A C 1
ATOM 802 O O . LYS A 1 97 ? 50.762 7.874 -67.447 1.00 96.06 97 LYS A O 1
ATOM 807 N N . VAL A 1 98 ? 50.520 9.386 -69.097 1.00 96.50 98 VAL A N 1
ATOM 808 C CA . VAL A 1 98 ? 49.282 9.997 -68.587 1.00 96.50 98 VAL A CA 1
ATOM 809 C C . VAL A 1 98 ? 48.141 8.981 -68.529 1.00 96.50 98 VAL A C 1
ATOM 811 O O . VAL A 1 98 ? 47.427 8.924 -67.537 1.00 96.50 98 VAL A O 1
ATOM 814 N N . PHE A 1 99 ? 47.981 8.127 -69.546 1.00 94.75 99 PHE A N 1
ATOM 815 C CA . PHE A 1 99 ? 46.994 7.044 -69.504 1.00 94.75 99 PHE A CA 1
ATOM 816 C C . PHE A 1 99 ? 47.327 5.996 -68.441 1.00 94.75 99 PHE A C 1
ATOM 818 O O . PHE A 1 99 ? 46.408 5.422 -67.862 1.00 94.75 99 PHE A O 1
ATOM 825 N N . GLY A 1 100 ? 48.612 5.732 -68.188 1.00 95.56 100 GLY A N 1
ATOM 826 C CA . GLY A 1 100 ? 49.054 4.868 -67.097 1.00 95.56 100 GLY A CA 1
ATOM 827 C C . GLY A 1 100 ? 48.620 5.415 -65.739 1.00 95.56 100 GLY A C 1
ATOM 828 O O . GLY A 1 100 ? 47.909 4.723 -65.016 1.00 95.56 100 GLY A O 1
ATOM 829 N N . GLU A 1 101 ? 48.976 6.667 -65.447 1.00 95.88 101 GLU A N 1
ATOM 830 C CA . GLU A 1 101 ? 48.625 7.374 -64.206 1.00 95.88 101 GLU A CA 1
ATOM 831 C C . GLU A 1 101 ? 47.104 7.490 -64.035 1.00 95.88 101 GLU A C 1
ATOM 833 O O . GLU A 1 101 ? 46.563 7.057 -63.020 1.00 95.88 101 GLU A O 1
ATOM 838 N N . TRP A 1 102 ? 46.391 7.945 -65.071 1.00 95.94 102 TRP A N 1
ATOM 839 C CA . TRP A 1 102 ? 44.928 8.031 -65.061 1.00 95.94 102 TRP A CA 1
ATOM 840 C C . TRP A 1 102 ? 44.270 6.677 -64.782 1.00 95.94 102 TRP A C 1
ATOM 842 O O . TRP A 1 102 ? 43.297 6.591 -64.034 1.00 95.94 102 TRP A O 1
ATOM 852 N N . ARG A 1 103 ? 44.795 5.594 -65.367 1.00 95.12 103 ARG A N 1
ATOM 853 C CA . ARG A 1 103 ? 44.269 4.247 -65.130 1.00 95.12 103 ARG A CA 1
ATOM 854 C C . ARG A 1 103 ? 44.450 3.844 -63.668 1.00 95.12 103 ARG A C 1
ATOM 856 O O . ARG A 1 103 ? 43.538 3.243 -63.108 1.00 95.12 103 ARG A O 1
ATOM 863 N N . GLU A 1 104 ? 45.594 4.140 -63.057 1.00 95.44 104 GLU A N 1
ATOM 864 C CA . GLU A 1 104 ? 45.822 3.842 -61.638 1.00 95.44 104 GLU A CA 1
ATOM 865 C C . GLU A 1 104 ? 44.913 4.669 -60.725 1.00 95.44 104 GLU A C 1
ATOM 867 O O . GLU A 1 104 ? 44.240 4.093 -59.870 1.00 95.44 104 GLU A O 1
ATOM 872 N N . GLU A 1 105 ? 44.793 5.976 -60.961 1.00 95.75 105 GLU A N 1
ATOM 873 C CA . GLU A 1 105 ? 43.876 6.852 -60.219 1.00 95.75 105 GLU A CA 1
ATOM 874 C C . GLU A 1 105 ? 42.420 6.400 -60.345 1.00 95.75 105 GLU A C 1
ATOM 876 O O . GLU A 1 105 ? 41.674 6.385 -59.361 1.00 95.75 105 GLU A O 1
ATOM 881 N N . TRP A 1 106 ? 42.011 5.976 -61.543 1.00 95.56 106 TRP A N 1
ATOM 882 C CA . TRP A 1 106 ? 40.682 5.427 -61.773 1.00 95.56 106 TRP A CA 1
ATOM 883 C C . TRP A 1 106 ? 40.465 4.131 -60.981 1.00 95.56 106 TRP A C 1
ATOM 885 O O . TRP A 1 106 ? 39.424 3.972 -60.339 1.00 95.56 106 TRP A O 1
ATOM 895 N N . TRP A 1 107 ? 41.443 3.217 -60.965 1.00 95.94 107 TRP A N 1
ATOM 896 C CA . TRP A 1 107 ? 41.356 1.979 -60.183 1.00 95.94 107 TRP A CA 1
ATOM 897 C C . TRP A 1 107 ? 41.294 2.240 -58.677 1.00 95.94 107 TRP A C 1
ATOM 899 O O . TRP A 1 107 ? 40.496 1.596 -57.988 1.00 95.94 107 TRP A O 1
ATOM 909 N N . VAL A 1 108 ? 42.096 3.180 -58.167 1.00 96.44 108 VAL A N 1
ATOM 910 C CA . VAL A 1 108 ? 42.075 3.600 -56.758 1.00 96.44 108 VAL A CA 1
ATOM 911 C C . VAL A 1 108 ? 40.717 4.204 -56.414 1.00 96.44 108 VAL A C 1
ATOM 913 O O . VAL A 1 108 ? 40.049 3.698 -55.514 1.00 96.44 108 VAL A O 1
ATOM 916 N N . SER A 1 109 ? 40.244 5.170 -57.203 1.00 94.50 109 SER A N 1
ATOM 917 C CA . SER A 1 109 ? 38.938 5.817 -57.016 1.00 94.50 109 SER A CA 1
ATOM 918 C C . SER A 1 109 ? 37.791 4.803 -57.012 1.00 94.50 109 SER A C 1
ATOM 920 O O . SER A 1 109 ? 36.908 4.835 -56.156 1.00 94.50 109 SER A O 1
ATOM 922 N N . GLN A 1 110 ? 37.813 3.842 -57.939 1.00 95.50 110 GLN A N 1
ATOM 923 C CA . GLN A 1 110 ? 36.783 2.810 -58.031 1.00 95.50 110 GLN A CA 1
ATOM 924 C C . GLN A 1 110 ? 36.832 1.829 -56.849 1.00 95.50 110 GLN A C 1
ATOM 926 O O . GLN A 1 110 ? 35.793 1.331 -56.399 1.00 95.50 110 GLN A O 1
ATOM 931 N N . ARG A 1 111 ? 38.029 1.527 -56.332 1.00 96.25 111 ARG A N 1
ATOM 932 C CA . ARG A 1 111 ? 38.208 0.693 -55.138 1.00 96.25 111 ARG A CA 1
ATOM 933 C C . ARG A 1 111 ? 37.726 1.416 -53.884 1.00 96.25 111 ARG A C 1
ATOM 935 O O . ARG A 1 111 ? 36.977 0.821 -53.110 1.00 96.25 111 ARG A O 1
ATOM 942 N N . GLU A 1 112 ? 38.121 2.671 -53.704 1.00 96.56 112 GLU A N 1
ATOM 943 C CA . GLU A 1 112 ? 37.695 3.522 -52.592 1.00 96.56 112 GLU A CA 1
ATOM 944 C C . GLU A 1 112 ? 36.181 3.693 -52.584 1.00 96.56 112 GLU A C 1
ATOM 946 O O . GLU A 1 112 ? 35.552 3.440 -51.561 1.00 96.56 112 GLU A O 1
ATOM 951 N N . TRP A 1 113 ? 35.570 3.978 -53.737 1.00 96.25 113 TRP A N 1
ATOM 952 C CA . TRP A 1 113 ? 34.117 4.079 -53.850 1.00 96.25 113 TRP A CA 1
ATOM 953 C C . TRP A 1 113 ? 33.408 2.803 -53.371 1.00 96.25 113 TRP A C 1
ATOM 955 O O . TRP A 1 113 ? 32.480 2.872 -52.562 1.00 96.25 113 TRP A O 1
ATOM 965 N N . LYS A 1 114 ? 33.874 1.616 -53.787 1.00 96.38 114 LYS A N 1
ATOM 966 C CA . LYS A 1 114 ? 33.303 0.338 -53.319 1.00 96.38 114 LYS A CA 1
ATOM 967 C C . LYS A 1 114 ? 33.477 0.129 -51.812 1.00 96.38 114 LYS A C 1
ATOM 969 O O . LYS A 1 114 ? 32.586 -0.439 -51.179 1.00 96.38 114 LYS A O 1
ATOM 974 N N . LEU A 1 115 ? 34.610 0.540 -51.240 1.00 97.06 115 LEU A N 1
ATOM 975 C CA . LEU A 1 115 ? 34.861 0.441 -49.800 1.00 97.06 115 LEU A CA 1
ATOM 976 C C . LEU A 1 115 ? 33.973 1.404 -49.009 1.00 97.06 115 LEU A C 1
ATOM 978 O O . LEU A 1 115 ? 33.345 0.966 -48.049 1.00 97.06 115 LEU A O 1
ATOM 982 N N . CYS A 1 116 ? 33.850 2.657 -49.449 1.00 96.81 116 CYS A N 1
ATOM 983 C CA . CYS A 1 116 ? 32.968 3.651 -48.841 1.00 96.81 116 CYS A CA 1
ATOM 984 C C . CYS A 1 116 ? 31.514 3.178 -48.850 1.00 96.81 116 CYS A C 1
ATOM 986 O O .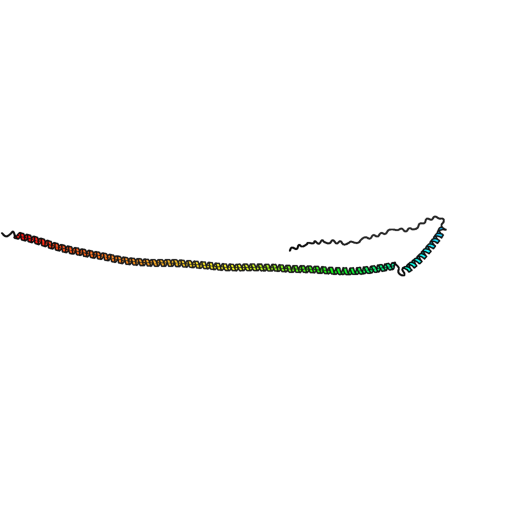 CYS A 1 116 ? 30.877 3.160 -47.804 1.00 96.81 116 CYS A O 1
ATOM 988 N N . MET A 1 117 ? 31.021 2.663 -49.981 1.00 96.56 117 MET A N 1
ATOM 989 C CA . MET A 1 117 ? 29.660 2.120 -50.056 1.00 96.56 117 MET A CA 1
ATOM 990 C C . MET A 1 117 ? 29.433 0.977 -49.052 1.00 96.56 117 MET A C 1
ATOM 992 O O . MET A 1 117 ? 28.391 0.917 -48.403 1.00 96.56 117 MET A O 1
ATOM 996 N N . ARG A 1 118 ? 30.409 0.072 -48.878 1.00 97.12 118 ARG A N 1
ATOM 997 C CA . ARG A 1 118 ? 30.321 -1.010 -47.876 1.00 97.12 118 ARG A CA 1
ATOM 998 C C . ARG A 1 118 ? 30.362 -0.477 -46.447 1.00 97.12 118 ARG A C 1
ATOM 1000 O O . ARG A 1 118 ? 29.596 -0.956 -45.611 1.00 97.12 118 ARG A O 1
ATOM 1007 N N . ALA A 1 119 ? 31.237 0.488 -46.176 1.00 97.62 119 ALA A N 1
ATOM 1008 C CA . ALA A 1 119 ? 31.345 1.135 -44.876 1.00 97.62 119 ALA A CA 1
ATOM 1009 C C . ALA A 1 119 ? 30.037 1.850 -44.511 1.00 97.62 119 ALA A C 1
ATOM 1011 O O . ALA A 1 119 ? 29.535 1.657 -43.406 1.00 97.62 119 ALA A O 1
ATOM 1012 N N . ASP A 1 120 ? 29.430 2.566 -45.457 1.00 97.19 120 ASP A N 1
ATOM 1013 C CA . ASP A 1 120 ? 28.146 3.244 -45.278 1.00 97.19 120 ASP A CA 1
ATOM 1014 C C . ASP A 1 120 ? 27.019 2.250 -45.000 1.00 97.19 120 ASP A C 1
ATOM 1016 O O . ASP A 1 120 ? 26.242 2.434 -44.059 1.00 97.19 120 ASP A O 1
ATOM 1020 N N . CYS A 1 121 ? 26.935 1.156 -45.765 1.00 96.12 121 CYS A N 1
ATOM 1021 C CA . CYS A 1 121 ? 25.964 0.099 -45.490 1.00 96.12 121 CYS A CA 1
ATOM 1022 C C . CYS A 1 121 ? 26.154 -0.477 -44.081 1.00 96.12 121 CYS A C 1
ATOM 1024 O O . CYS A 1 121 ? 25.188 -0.564 -43.321 1.00 96.12 121 CYS A O 1
ATOM 1026 N N . HIS A 1 122 ? 27.387 -0.830 -43.710 1.00 97.31 122 HIS A N 1
ATOM 1027 C CA . HIS A 1 122 ? 27.696 -1.372 -42.388 1.00 97.31 122 HIS A CA 1
ATOM 1028 C C . HIS A 1 122 ? 27.347 -0.381 -41.270 1.00 97.31 122 HIS A C 1
ATOM 1030 O O . HIS A 1 122 ? 26.719 -0.757 -40.282 1.00 97.31 122 HIS A O 1
ATOM 1036 N N . TYR A 1 123 ? 27.694 0.895 -41.439 1.00 96.94 123 TYR A N 1
ATOM 1037 C CA . TYR A 1 123 ? 27.395 1.946 -40.475 1.00 96.94 123 TYR A CA 1
ATOM 1038 C C . TYR A 1 123 ? 25.886 2.116 -40.269 1.00 96.94 123 TYR A C 1
ATOM 1040 O O . TYR A 1 123 ? 25.422 2.177 -39.131 1.00 96.94 123 TYR A O 1
ATOM 1048 N N . ARG A 1 124 ? 25.093 2.096 -41.347 1.00 97.81 124 ARG A N 1
ATOM 1049 C CA . ARG A 1 124 ? 23.625 2.152 -41.254 1.00 97.81 124 ARG A CA 1
ATOM 1050 C C . ARG A 1 124 ? 23.053 0.961 -40.488 1.00 97.81 124 ARG A C 1
ATOM 1052 O O . ARG A 1 124 ? 22.224 1.162 -39.604 1.00 97.81 124 ARG A O 1
ATOM 1059 N N . TYR A 1 125 ? 23.513 -0.258 -40.776 1.00 97.38 125 TYR A N 1
ATOM 1060 C CA . TYR A 1 125 ? 23.085 -1.450 -40.034 1.00 97.38 125 TYR A CA 1
ATOM 1061 C C . TYR A 1 125 ? 23.481 -1.392 -38.559 1.00 97.38 125 TYR A C 1
ATOM 1063 O O . TYR A 1 125 ? 22.665 -1.709 -37.694 1.00 97.38 125 TYR A O 1
ATOM 1071 N N . TYR A 1 126 ? 24.701 -0.943 -38.262 1.00 97.6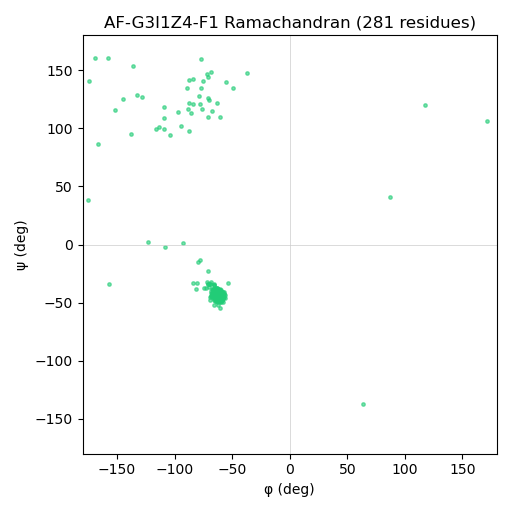9 126 TYR A N 1
ATOM 1072 C CA . TYR A 1 126 ? 25.162 -0.740 -36.893 1.00 97.69 126 TYR A CA 1
ATOM 1073 C C . TYR A 1 126 ? 24.270 0.256 -36.143 1.00 97.69 126 TYR A C 1
ATOM 1075 O O . TYR A 1 126 ? 23.824 -0.044 -35.036 1.00 97.69 126 TYR A O 1
ATOM 1083 N N . LEU A 1 127 ? 23.942 1.399 -36.757 1.00 98.00 127 LEU A N 1
ATOM 1084 C CA . LEU A 1 127 ? 23.043 2.390 -36.167 1.00 98.00 127 LEU A CA 1
ATOM 1085 C C . LEU A 1 127 ? 21.640 1.829 -35.924 1.00 98.00 127 LEU A C 1
ATOM 1087 O O . LEU A 1 127 ? 21.082 2.040 -34.849 1.00 98.00 127 LEU A O 1
ATOM 1091 N N . TYR A 1 128 ? 21.072 1.093 -36.884 1.00 97.56 128 TYR A N 1
ATOM 1092 C CA . TYR A 1 128 ? 19.769 0.454 -36.698 1.00 97.56 128 TYR A CA 1
ATOM 1093 C C . TYR A 1 128 ? 19.790 -0.557 -35.558 1.00 97.56 128 TYR A C 1
ATOM 1095 O O . TYR A 1 128 ? 18.896 -0.534 -34.715 1.00 97.56 128 TYR A O 1
ATOM 1103 N N . ASN A 1 129 ? 20.824 -1.395 -35.480 1.00 97.56 129 ASN A N 1
ATOM 1104 C CA . ASN A 1 129 ? 20.968 -2.331 -34.374 1.00 97.56 129 ASN A CA 1
ATOM 1105 C C . ASN A 1 129 ? 21.124 -1.589 -33.040 1.00 97.56 129 ASN A C 1
ATOM 1107 O O . ASN A 1 129 ? 20.449 -1.933 -32.078 1.00 97.56 129 ASN A O 1
ATOM 1111 N N . LEU A 1 130 ? 21.939 -0.532 -32.976 1.00 98.25 130 LEU A N 1
ATOM 1112 C CA . LEU A 1 130 ? 22.121 0.262 -31.761 1.00 98.25 130 LEU A CA 1
ATOM 1113 C C . LEU A 1 130 ? 20.804 0.895 -31.287 1.00 98.25 130 LEU A C 1
ATOM 1115 O O . LEU A 1 130 ? 20.465 0.788 -30.108 1.00 98.25 130 LEU A O 1
ATOM 1119 N N . MET A 1 131 ? 20.039 1.500 -32.202 1.00 98.00 131 MET A N 1
ATOM 1120 C CA . MET A 1 131 ? 18.711 2.045 -31.901 1.00 98.00 131 MET A CA 1
ATOM 1121 C C . MET A 1 131 ? 17.729 0.955 -31.471 1.00 98.00 131 MET A C 1
ATOM 1123 O O . MET A 1 131 ? 16.936 1.161 -30.558 1.00 98.00 131 MET A O 1
ATOM 1127 N N . PHE A 1 132 ? 17.782 -0.221 -32.095 1.00 98.00 132 PHE A N 1
ATOM 1128 C CA . PHE A 1 132 ? 16.919 -1.333 -31.722 1.00 98.00 132 PHE A CA 1
ATOM 1129 C C . PHE A 1 132 ? 17.260 -1.880 -30.332 1.00 98.00 132 PHE A C 1
ATOM 1131 O O . PHE A 1 132 ? 16.356 -2.127 -29.537 1.00 98.00 132 PHE A O 1
ATOM 1138 N N . GLN A 1 133 ? 18.546 -2.022 -29.998 1.00 98.25 133 GLN A N 1
ATOM 1139 C CA . GLN A 1 133 ? 18.966 -2.455 -28.664 1.00 98.25 133 GLN A CA 1
ATOM 1140 C C . GLN A 1 133 ? 18.580 -1.431 -27.595 1.00 98.25 133 GLN A C 1
ATOM 1142 O O . GLN A 1 133 ? 18.060 -1.820 -26.550 1.00 98.25 133 GLN A O 1
ATOM 1147 N N . SER A 1 134 ? 18.777 -0.133 -27.846 1.00 98.12 134 SER A N 1
ATOM 1148 C CA . SER A 1 134 ? 18.375 0.914 -26.897 1.00 98.12 134 SER A CA 1
ATOM 1149 C C . SER A 1 134 ? 16.854 0.993 -26.734 1.00 98.12 134 SER A C 1
ATOM 1151 O O . SER A 1 134 ? 16.355 1.128 -25.618 1.00 98.12 134 SER A O 1
ATOM 1153 N N . TRP A 1 135 ? 16.094 0.817 -27.817 1.00 98.25 135 TRP A N 1
ATOM 1154 C CA . TRP A 1 135 ? 14.640 0.692 -27.749 1.00 98.25 135 TRP A CA 1
ATOM 1155 C C . TRP A 1 135 ? 14.216 -0.541 -26.941 1.00 98.25 135 TRP A C 1
ATOM 1157 O O . TRP A 1 135 ? 13.366 -0.441 -26.057 1.00 98.25 135 TRP A O 1
ATOM 1167 N N . LYS A 1 136 ? 14.840 -1.698 -27.181 1.00 98.38 136 LYS A N 1
ATOM 1168 C CA . LYS A 1 136 ? 14.544 -2.943 -26.463 1.00 98.38 136 LYS A CA 1
ATOM 1169 C C . LYS A 1 136 ? 14.805 -2.798 -24.963 1.00 98.38 136 LYS A C 1
ATOM 1171 O O . LYS A 1 136 ? 13.960 -3.192 -24.157 1.00 98.38 136 LYS A O 1
ATOM 1176 N N . THR A 1 137 ? 15.937 -2.211 -24.569 1.00 98.25 137 THR A N 1
ATOM 1177 C CA . THR A 1 137 ? 16.239 -1.964 -23.150 1.00 98.25 137 THR A CA 1
ATOM 1178 C C . THR A 1 137 ? 15.255 -0.975 -22.535 1.00 98.25 137 THR A C 1
ATOM 1180 O O . THR A 1 137 ? 14.754 -1.237 -21.442 1.00 98.25 137 THR A O 1
ATOM 1183 N N . PHE A 1 138 ? 14.891 0.096 -23.244 1.00 98.31 138 PHE A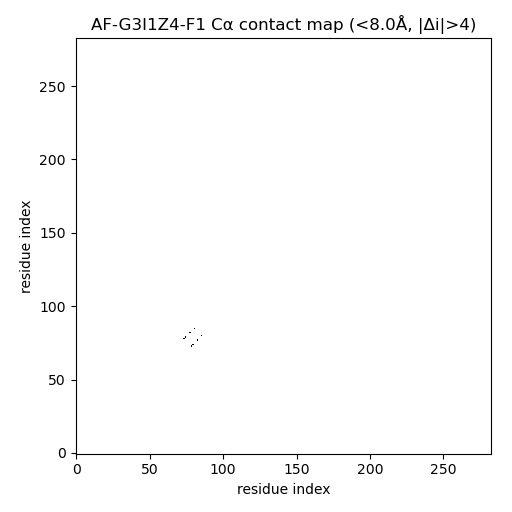 N 1
ATOM 1184 C CA . PHE A 1 138 ? 13.865 1.038 -22.796 1.00 98.31 138 PHE A CA 1
ATOM 1185 C C . PHE A 1 138 ? 12.504 0.360 -22.575 1.00 98.31 138 PHE A C 1
ATOM 1187 O O . PHE A 1 138 ? 11.877 0.556 -21.534 1.00 98.31 138 PHE A O 1
ATOM 1194 N N . VAL A 1 139 ? 12.054 -0.487 -23.506 1.00 98.44 139 VAL A N 1
ATOM 1195 C CA . VAL A 1 139 ? 10.796 -1.238 -23.369 1.00 98.44 139 VAL A CA 1
ATOM 1196 C C . VAL A 1 139 ? 10.848 -2.181 -22.167 1.00 98.44 139 VAL A C 1
ATOM 1198 O O . VAL A 1 139 ? 9.896 -2.227 -21.383 1.00 98.44 139 VAL A O 1
ATOM 1201 N N . HIS A 1 140 ? 11.961 -2.892 -21.961 1.00 97.94 140 HIS A N 1
ATOM 1202 C CA . HIS A 1 140 ? 12.140 -3.736 -20.778 1.00 97.94 140 HIS A CA 1
ATOM 1203 C C . HIS A 1 140 ? 12.092 -2.927 -19.477 1.00 97.94 140 HIS A C 1
ATOM 1205 O O . HIS A 1 140 ? 11.383 -3.320 -18.547 1.00 97.94 140 HIS A O 1
ATOM 1211 N N . GLN A 1 141 ? 12.772 -1.778 -19.424 1.00 97.75 141 GLN A N 1
ATOM 1212 C CA . GLN A 1 141 ? 12.736 -0.871 -18.275 1.00 97.75 141 GLN A CA 1
ATOM 1213 C C . GLN A 1 141 ? 11.312 -0.375 -18.001 1.00 97.75 141 GLN A C 1
ATOM 1215 O O . GLN A 1 141 ? 10.837 -0.457 -16.868 1.00 97.75 141 GLN A O 1
ATOM 1220 N N . GLN A 1 142 ? 10.586 0.062 -19.031 1.00 97.69 142 GLN A N 1
ATOM 1221 C CA . GLN A 1 142 ? 9.189 0.481 -18.904 1.00 97.69 142 GLN A CA 1
ATOM 1222 C C . GLN A 1 142 ? 8.294 -0.644 -18.378 1.00 97.69 142 GLN A C 1
ATOM 1224 O O . GLN A 1 142 ? 7.483 -0.434 -17.472 1.00 97.69 142 GLN A O 1
ATOM 1229 N N . GLN A 1 143 ? 8.462 -1.864 -18.890 1.00 97.69 143 GLN A N 1
ATOM 1230 C CA . GLN A 1 143 ? 7.689 -3.015 -18.437 1.00 97.69 143 GLN A CA 1
ATOM 1231 C C . GLN A 1 143 ? 8.015 -3.390 -16.986 1.00 97.69 143 GLN A C 1
ATOM 1233 O O . GLN A 1 143 ? 7.125 -3.754 -16.216 1.00 97.69 143 GLN A O 1
ATOM 1238 N N . GLU A 1 144 ? 9.277 -3.296 -16.570 1.00 98.12 144 GLU A N 1
ATOM 1239 C CA . GLU A 1 144 ? 9.655 -3.464 -15.169 1.00 98.12 144 GLU A CA 1
ATOM 1240 C C . GLU A 1 144 ? 9.040 -2.411 -14.261 1.00 98.12 144 GLU A C 1
ATOM 1242 O O . GLU A 1 144 ? 8.478 -2.778 -13.228 1.00 98.12 144 GLU A O 1
ATOM 1247 N N . MET A 1 145 ? 9.092 -1.135 -14.645 1.00 97.62 145 MET A N 1
ATOM 1248 C CA . MET A 1 145 ? 8.473 -0.052 -13.881 1.00 97.62 145 MET A CA 1
ATOM 1249 C C . MET A 1 145 ? 6.968 -0.292 -13.713 1.00 97.62 145 MET A C 1
ATOM 1251 O O . MET A 1 145 ? 6.457 -0.252 -12.591 1.00 97.62 145 MET A O 1
ATOM 1255 N N . LYS A 1 146 ? 6.262 -0.673 -14.788 1.00 98.00 146 LYS A N 1
ATOM 1256 C CA . LYS A 1 146 ? 4.838 -1.051 -14.729 1.00 98.00 146 LYS A CA 1
ATOM 1257 C C . LYS A 1 146 ? 4.582 -2.243 -13.802 1.00 98.00 146 LYS A C 1
ATOM 1259 O O . LYS A 1 146 ? 3.633 -2.204 -13.014 1.00 98.00 146 LYS A O 1
ATOM 1264 N N . ARG A 1 147 ? 5.426 -3.282 -13.852 1.00 98.19 147 ARG A N 1
ATOM 1265 C CA . ARG A 1 147 ? 5.338 -4.458 -12.963 1.00 98.19 147 ARG A CA 1
ATOM 1266 C C . ARG A 1 147 ? 5.597 -4.098 -11.500 1.00 98.19 147 ARG A C 1
ATOM 1268 O O . ARG A 1 147 ? 4.923 -4.624 -10.618 1.00 98.19 147 ARG A O 1
ATOM 1275 N N . ARG A 1 148 ? 6.564 -3.220 -11.218 1.00 98.06 148 ARG A N 1
ATOM 1276 C CA . ARG A 1 148 ? 6.842 -2.710 -9.862 1.00 98.06 148 ARG A CA 1
ATOM 1277 C C . ARG A 1 148 ? 5.644 -1.928 -9.328 1.00 98.06 148 ARG A C 1
ATOM 1279 O O . ARG A 1 148 ? 5.208 -2.204 -8.216 1.00 98.06 148 ARG A O 1
ATOM 1286 N N . LEU A 1 149 ? 5.049 -1.057 -10.145 1.00 98.25 149 LEU A N 1
ATOM 1287 C CA . LEU A 1 149 ? 3.843 -0.315 -9.774 1.00 98.25 149 LEU A CA 1
ATOM 1288 C C . LEU A 1 149 ? 2.657 -1.243 -9.479 1.00 98.25 149 LEU A C 1
ATOM 1290 O O . LEU A 1 149 ? 1.981 -1.062 -8.471 1.00 98.25 149 LEU A O 1
ATOM 1294 N N . HIS A 1 150 ? 2.412 -2.255 -10.317 1.00 98.00 150 HIS A N 1
ATOM 1295 C CA . HIS A 1 150 ? 1.346 -3.235 -10.068 1.00 98.00 150 HIS A CA 1
ATOM 1296 C C . HIS A 1 150 ? 1.568 -4.004 -8.764 1.00 98.00 150 HIS A C 1
ATOM 1298 O O . HIS A 1 150 ? 0.635 -4.148 -7.977 1.00 98.00 150 HIS A O 1
ATOM 1304 N N . ARG A 1 151 ? 2.807 -4.440 -8.496 1.00 98.19 151 ARG A N 1
ATOM 1305 C CA . ARG A 1 151 ? 3.164 -5.077 -7.222 1.00 98.19 151 ARG A CA 1
ATOM 1306 C C . ARG A 1 151 ? 2.910 -4.145 -6.041 1.00 98.19 151 ARG A C 1
ATOM 1308 O O . ARG A 1 151 ? 2.249 -4.559 -5.096 1.00 98.19 151 ARG A O 1
ATOM 1315 N N . ALA A 1 152 ? 3.359 -2.893 -6.111 1.00 98.19 152 ALA A N 1
ATOM 1316 C CA . ALA A 1 152 ? 3.140 -1.906 -5.056 1.00 98.19 152 ALA A CA 1
ATOM 1317 C C . ALA A 1 152 ? 1.644 -1.678 -4.781 1.00 98.19 152 ALA A C 1
ATOM 1319 O O . ALA A 1 152 ? 1.223 -1.747 -3.630 1.00 98.19 152 ALA A O 1
ATOM 1320 N N . LYS A 1 153 ? 0.825 -1.507 -5.830 1.00 98.38 153 LYS A N 1
ATOM 1321 C CA . LYS A 1 153 ? -0.636 -1.380 -5.700 1.00 98.38 153 LYS A CA 1
ATOM 1322 C C . LYS A 1 153 ? -1.259 -2.609 -5.037 1.00 98.38 153 LYS A C 1
ATOM 1324 O O . LYS A 1 153 ? -2.037 -2.463 -4.104 1.00 98.38 153 LYS A O 1
ATOM 1329 N N . HIS A 1 154 ? -0.891 -3.813 -5.478 1.00 98.25 154 HIS A N 1
ATOM 1330 C CA . HIS A 1 154 ? -1.403 -5.053 -4.893 1.00 98.25 154 HIS A CA 1
ATOM 1331 C C . HIS A 1 154 ? -0.996 -5.218 -3.417 1.00 98.25 154 HIS A C 1
ATOM 1333 O O . HIS A 1 154 ? -1.794 -5.654 -2.583 1.00 98.25 154 HIS A O 1
ATOM 1339 N N . HIS A 1 155 ? 0.242 -4.853 -3.072 1.00 98.00 155 HIS A N 1
ATOM 1340 C CA . HIS A 1 155 ? 0.709 -4.853 -1.689 1.00 98.00 155 HIS A CA 1
ATOM 1341 C C . HIS A 1 155 ? -0.060 -3.845 -0.827 1.00 98.00 155 HIS A C 1
ATOM 1343 O O . HIS A 1 155 ? -0.505 -4.223 0.256 1.00 98.00 155 HIS A O 1
ATOM 1349 N N . ASP A 1 156 ? -0.284 -2.622 -1.316 1.00 98.38 156 ASP A N 1
ATOM 1350 C CA . ASP A 1 156 ? -1.070 -1.595 -0.619 1.00 98.38 156 ASP A CA 1
ATOM 1351 C C . ASP A 1 156 ? -2.515 -2.056 -0.372 1.00 98.38 156 ASP A C 1
ATOM 1353 O O . ASP A 1 156 ? -2.991 -2.022 0.764 1.00 98.38 156 ASP A O 1
ATOM 1357 N N . THR A 1 157 ? -3.196 -2.603 -1.388 1.00 98.12 157 THR A N 1
ATOM 1358 C CA . THR A 1 157 ? -4.561 -3.133 -1.215 1.00 98.12 157 THR A CA 1
ATOM 1359 C C . THR A 1 157 ? -4.601 -4.260 -0.184 1.00 98.12 157 THR A C 1
ATOM 1361 O O . THR A 1 157 ? -5.477 -4.287 0.681 1.00 98.12 157 THR A O 1
ATOM 1364 N N . LYS A 1 158 ? -3.621 -5.173 -0.213 1.00 97.81 158 LYS A N 1
ATOM 1365 C CA . LYS A 1 158 ? -3.520 -6.272 0.758 1.00 97.81 158 LYS A CA 1
ATOM 1366 C C . LYS A 1 158 ? -3.241 -5.758 2.171 1.00 97.81 158 LYS A C 1
ATOM 1368 O O . LYS A 1 158 ? -3.773 -6.299 3.140 1.00 97.81 158 LYS A O 1
ATOM 1373 N N . GLN A 1 159 ? -2.415 -4.726 2.305 1.00 98.00 159 GLN A N 1
ATOM 1374 C CA . GLN A 1 159 ? -2.094 -4.113 3.588 1.00 98.00 159 GLN A CA 1
ATOM 1375 C C . GLN A 1 159 ? -3.301 -3.388 4.186 1.00 98.00 159 GLN A C 1
ATOM 1377 O O . GLN A 1 159 ? -3.600 -3.607 5.360 1.00 98.00 159 GLN A O 1
ATOM 1382 N N . LYS A 1 160 ? -4.041 -2.618 3.383 1.00 98.12 160 LYS A N 1
ATOM 1383 C CA . LYS A 1 160 ? -5.290 -1.965 3.801 1.00 98.12 160 LYS A CA 1
ATOM 1384 C C . LYS A 1 160 ? -6.328 -2.977 4.275 1.00 98.12 160 LYS A C 1
ATOM 1386 O O . LYS A 1 160 ? -6.895 -2.799 5.347 1.00 98.12 160 LYS A O 1
ATOM 1391 N N . MET A 1 161 ? -6.502 -4.087 3.553 1.00 98.06 161 MET A N 1
ATOM 1392 C CA . MET A 1 161 ? -7.391 -5.174 3.985 1.00 98.06 161 MET A CA 1
ATOM 1393 C C . MET A 1 161 ? -6.963 -5.770 5.330 1.00 98.06 161 MET A C 1
ATOM 1395 O O . MET A 1 161 ? -7.788 -5.942 6.223 1.00 98.06 161 MET A O 1
ATOM 1399 N N . ARG A 1 162 ? -5.661 -6.026 5.524 1.00 98.06 162 ARG A N 1
ATOM 1400 C CA . ARG A 1 162 ? -5.133 -6.514 6.811 1.00 98.06 162 ARG A CA 1
ATOM 1401 C C . ARG A 1 162 ? -5.368 -5.521 7.949 1.00 98.06 162 ARG A C 1
ATOM 1403 O O . ARG A 1 162 ? -5.708 -5.943 9.049 1.00 98.06 162 ARG A O 1
ATOM 1410 N N . GLN A 1 163 ? -5.168 -4.228 7.705 1.00 98.31 163 GLN A N 1
ATOM 1411 C CA . GLN A 1 163 ? -5.424 -3.179 8.694 1.00 98.31 163 GLN A CA 1
ATOM 1412 C C . GLN A 1 163 ? -6.911 -3.106 9.044 1.00 98.31 163 GLN A C 1
ATOM 1414 O O . GLN A 1 163 ? -7.242 -3.159 10.224 1.00 98.31 163 GLN A O 1
ATOM 1419 N N . ALA A 1 164 ? -7.796 -3.099 8.043 1.00 98.44 164 ALA A N 1
ATOM 1420 C CA . ALA A 1 164 ? -9.241 -3.117 8.250 1.00 98.44 164 ALA A CA 1
ATOM 1421 C C . ALA A 1 164 ? -9.681 -4.334 9.078 1.00 98.44 164 ALA A C 1
ATOM 1423 O O . ALA A 1 164 ? -10.451 -4.184 10.021 1.00 98.44 164 ALA A O 1
ATOM 1424 N N . TRP A 1 165 ? -9.132 -5.521 8.799 1.00 98.38 165 TRP A N 1
ATOM 1425 C CA . TRP A 1 165 ? -9.402 -6.730 9.585 1.00 98.38 165 TRP A CA 1
ATOM 1426 C C . TRP A 1 165 ? -8.920 -6.636 11.029 1.00 98.38 165 TRP A C 1
ATOM 1428 O O . TRP A 1 165 ? -9.653 -7.014 11.940 1.00 98.38 165 TRP A O 1
ATOM 1438 N N . LYS A 1 166 ? -7.718 -6.097 11.266 1.00 98.25 166 LYS A N 1
ATOM 1439 C CA . LYS A 1 166 ? -7.225 -5.856 12.630 1.00 98.25 166 LYS A CA 1
ATOM 1440 C C . LYS A 1 166 ? -8.127 -4.878 13.383 1.00 98.25 166 LYS A C 1
ATOM 1442 O O . LYS A 1 166 ? -8.529 -5.172 14.505 1.00 98.25 166 LYS A O 1
ATOM 1447 N N . SER A 1 167 ? -8.477 -3.751 12.765 1.00 97.88 167 SER A N 1
ATOM 1448 C CA . SER A 1 167 ? -9.374 -2.752 13.355 1.00 97.88 167 SER A CA 1
ATOM 1449 C C . SER A 1 167 ? -10.760 -3.327 13.638 1.00 97.88 167 SER A C 1
ATOM 1451 O O . SER A 1 167 ? -11.311 -3.092 14.710 1.00 97.88 167 SER A O 1
ATOM 1453 N N . TRP A 1 168 ? -11.301 -4.133 12.722 1.00 98.44 168 TRP A N 1
ATOM 1454 C CA . TRP A 1 168 ? -12.572 -4.824 12.919 1.00 98.44 168 TRP A CA 1
ATOM 1455 C C . TRP A 1 168 ? -12.512 -5.817 14.084 1.00 98.44 168 TRP A C 1
ATOM 1457 O O . TRP A 1 168 ? -13.419 -5.840 14.912 1.00 98.44 168 TRP A O 1
ATOM 1467 N N . LEU A 1 169 ? -11.427 -6.584 14.219 1.00 98.44 169 LEU A N 1
ATOM 1468 C CA . LEU A 1 169 ? -11.257 -7.505 15.343 1.00 98.44 169 LEU A CA 1
ATOM 1469 C C . LEU A 1 169 ? -11.212 -6.760 16.687 1.00 98.44 169 LEU A C 1
ATOM 1471 O O . LEU A 1 169 ? -11.883 -7.168 17.635 1.00 98.44 169 LEU A O 1
ATOM 1475 N N . ILE A 1 170 ? -10.477 -5.644 16.752 1.00 98.38 170 ILE A N 1
ATOM 1476 C CA . ILE A 1 170 ? -10.436 -4.770 17.936 1.00 98.38 170 ILE A CA 1
ATOM 1477 C C . ILE A 1 170 ? -11.841 -4.247 18.257 1.00 98.38 170 ILE A C 1
ATOM 1479 O O . ILE A 1 170 ? -12.272 -4.316 19.408 1.00 98.38 170 ILE A O 1
ATOM 1483 N N . TYR A 1 171 ? -12.578 -3.786 17.243 1.00 98.12 171 TYR A N 1
ATOM 1484 C CA . TYR A 1 171 ? -13.958 -3.327 17.396 1.00 98.12 171 TYR A CA 1
ATOM 1485 C C . TYR A 1 171 ? -14.870 -4.426 17.959 1.00 98.12 171 TYR A C 1
ATOM 1487 O O . TYR A 1 171 ? -15.577 -4.192 18.936 1.00 98.12 171 TYR A O 1
ATOM 1495 N N . VAL A 1 172 ? -14.818 -5.645 17.412 1.00 98.50 172 VAL A N 1
ATOM 1496 C CA . VAL A 1 172 ? -15.632 -6.776 17.886 1.00 98.50 172 VAL A CA 1
ATOM 1497 C C . VAL A 1 172 ? -15.324 -7.110 19.345 1.00 98.50 172 VAL A C 1
ATOM 1499 O O . VAL A 1 172 ? -16.252 -7.319 20.130 1.00 98.50 172 VAL A O 1
ATOM 1502 N N . VAL A 1 173 ? -14.045 -7.138 19.733 1.00 98.56 173 VAL A N 1
ATOM 1503 C CA . VAL A 1 173 ? -13.644 -7.372 21.129 1.00 98.56 173 VAL A CA 1
ATOM 1504 C C . VAL A 1 173 ? -14.171 -6.259 22.035 1.00 98.56 173 VAL A C 1
ATOM 1506 O O . VAL A 1 173 ? -14.796 -6.565 23.048 1.00 98.56 173 VAL A O 1
ATOM 1509 N N . ALA A 1 174 ? -14.016 -4.991 21.648 1.00 98.12 174 ALA A N 1
ATOM 1510 C CA . ALA A 1 174 ? -14.531 -3.851 22.407 1.00 98.12 174 ALA A CA 1
ATOM 1511 C C . ALA A 1 174 ? -16.064 -3.883 22.557 1.00 98.12 174 ALA A C 1
ATOM 1513 O O . ALA A 1 174 ? -16.607 -3.593 23.623 1.00 98.12 174 ALA A O 1
ATOM 1514 N N . CYS A 1 175 ? -16.790 -4.281 21.512 1.00 98.19 175 CYS A N 1
ATOM 1515 C CA . CYS A 1 175 ? -18.238 -4.460 21.582 1.00 98.19 175 CYS A CA 1
ATOM 1516 C C . CYS A 1 175 ? -18.631 -5.600 22.531 1.00 98.19 175 CYS A C 1
ATOM 1518 O O . CYS A 1 175 ? -19.581 -5.450 23.303 1.00 98.19 175 CYS A O 1
ATOM 1520 N N . ARG A 1 176 ? -17.904 -6.725 22.510 1.00 98.19 176 ARG A N 1
ATOM 1521 C CA . ARG A 1 176 ? -18.142 -7.854 23.425 1.00 98.19 176 ARG A CA 1
ATOM 1522 C C . ARG A 1 176 ? -17.896 -7.462 24.877 1.00 98.19 176 ARG A C 1
ATOM 1524 O O . ARG A 1 176 ? -18.761 -7.720 25.710 1.00 98.19 176 ARG A O 1
ATOM 1531 N N . THR A 1 177 ? -16.776 -6.805 25.174 1.00 98.38 177 THR A N 1
ATOM 1532 C CA . THR A 1 177 ? -16.461 -6.357 26.538 1.00 98.38 177 THR A CA 1
ATOM 1533 C C . THR A 1 177 ? -17.477 -5.335 27.031 1.00 98.38 177 THR A C 1
ATOM 1535 O O . THR A 1 177 ? -17.986 -5.478 28.140 1.00 98.38 177 THR A O 1
ATOM 1538 N N . LYS A 1 178 ? -17.875 -4.369 26.191 1.00 98.19 178 LYS A N 1
ATOM 1539 C CA . LYS A 1 178 ? -18.932 -3.404 26.526 1.00 98.19 178 LYS A CA 1
ATOM 1540 C C . LYS A 1 178 ? -20.251 -4.099 26.864 1.00 98.19 178 LYS A C 1
ATOM 1542 O O . LYS A 1 178 ? -20.874 -3.766 27.869 1.00 98.19 178 LYS A O 1
ATOM 1547 N N . ARG A 1 179 ? -20.667 -5.086 26.062 1.00 98.19 179 ARG A N 1
ATOM 1548 C CA . ARG A 1 179 ? -21.887 -5.862 26.330 1.00 98.19 179 ARG A CA 1
ATOM 1549 C C . ARG A 1 179 ? -21.774 -6.665 27.627 1.00 98.19 179 ARG A C 1
ATOM 1551 O O . ARG A 1 179 ? -22.722 -6.696 28.405 1.00 98.19 179 ARG A O 1
ATOM 1558 N N . GLN A 1 180 ? -20.620 -7.278 27.884 1.00 98.19 180 GLN A N 1
ATOM 1559 C CA . GLN A 1 180 ? -20.368 -8.009 29.125 1.00 98.19 180 GLN A CA 1
ATOM 1560 C C . GLN A 1 180 ? -20.451 -7.083 30.345 1.00 98.19 180 GLN A C 1
ATOM 1562 O O . GLN A 1 180 ? -21.151 -7.412 31.295 1.00 98.19 180 GLN A O 1
ATOM 1567 N N . MET A 1 181 ? -19.824 -5.905 30.291 1.00 97.94 181 MET A N 1
ATOM 1568 C CA . MET A 1 181 ? -19.897 -4.893 31.352 1.00 97.94 181 MET A CA 1
ATOM 1569 C C . MET A 1 181 ? -21.328 -4.403 31.602 1.00 97.94 181 MET A C 1
ATOM 1571 O O . MET A 1 181 ? -21.722 -4.185 32.743 1.00 97.94 181 MET A O 1
ATOM 1575 N N . GLN A 1 182 ? -22.131 -4.239 30.548 1.00 98.19 182 GLN A N 1
ATOM 1576 C CA . GLN A 1 182 ? -23.541 -3.872 30.698 1.00 98.19 182 GLN A CA 1
ATOM 1577 C C . GLN A 1 182 ? -24.338 -4.973 31.401 1.00 98.19 182 GLN A C 1
ATOM 1579 O O . GLN A 1 182 ? -25.111 -4.681 32.312 1.00 98.19 182 GLN A O 1
ATOM 1584 N N . ASN A 1 183 ? -24.128 -6.234 31.020 1.00 98.25 183 ASN A N 1
ATOM 1585 C CA . ASN A 1 183 ? -24.794 -7.364 31.662 1.00 98.25 183 ASN A CA 1
ATOM 1586 C C . ASN A 1 183 ? -24.405 -7.475 33.142 1.00 98.25 183 ASN A C 1
ATOM 1588 O O . ASN A 1 183 ? -25.290 -7.575 33.990 1.00 98.25 183 ASN A O 1
ATOM 1592 N N . THR A 1 184 ? -23.113 -7.376 33.472 1.00 98.12 184 THR A N 1
ATOM 1593 C CA . THR A 1 184 ? -22.655 -7.428 34.869 1.00 98.12 184 THR A CA 1
ATOM 1594 C C . THR A 1 184 ? -23.190 -6.256 35.689 1.00 98.12 184 THR A C 1
ATOM 1596 O O . THR A 1 184 ? -23.615 -6.455 36.826 1.00 98.12 184 THR A O 1
ATOM 1599 N N . ALA A 1 185 ? -23.258 -5.048 35.121 1.00 98.25 185 ALA A N 1
ATOM 1600 C CA . ALA A 1 185 ? -23.862 -3.892 35.783 1.00 98.25 185 ALA A CA 1
ATOM 1601 C C . ALA A 1 185 ? -25.366 -4.092 36.051 1.00 98.25 185 ALA A C 1
ATOM 1603 O O . ALA A 1 185 ? -25.858 -3.733 37.123 1.00 98.25 185 ALA A O 1
ATOM 1604 N N . LEU A 1 186 ? -26.104 -4.696 35.111 1.00 98.38 186 LEU A N 1
ATOM 1605 C CA . LEU A 1 186 ? -27.521 -5.023 35.298 1.00 98.38 186 LEU A CA 1
ATOM 1606 C C . LEU A 1 186 ? -27.726 -6.095 36.369 1.00 98.38 186 LEU A C 1
ATOM 1608 O O . LEU A 1 186 ? -28.615 -5.955 37.208 1.00 98.38 186 LEU A O 1
ATOM 1612 N N . GLU A 1 187 ? -26.910 -7.147 36.372 1.00 98.00 187 GLU A N 1
ATOM 1613 C CA . GLU A 1 187 ? -26.942 -8.180 37.410 1.00 98.00 187 GLU A CA 1
ATOM 1614 C C . GLU A 1 187 ? -26.619 -7.603 38.786 1.00 98.00 187 GLU A C 1
ATOM 1616 O O . GLU A 1 187 ? -27.336 -7.874 39.751 1.00 98.00 187 GLU A O 1
ATOM 1621 N N . PHE A 1 188 ? -25.593 -6.754 38.871 1.00 97.81 188 PHE A N 1
ATOM 1622 C CA . PHE A 1 188 ? -25.246 -6.050 40.096 1.00 97.81 188 PHE A CA 1
ATOM 1623 C C . PHE A 1 188 ? -26.408 -5.186 40.588 1.00 97.81 188 PHE A C 1
ATOM 1625 O O . PHE A 1 188 ? -26.777 -5.279 41.755 1.00 97.81 188 PHE A O 1
ATOM 1632 N N . ARG A 1 189 ? -27.048 -4.415 39.699 1.00 97.38 189 ARG A N 1
ATOM 1633 C CA . ARG A 1 189 ? -28.231 -3.612 40.040 1.00 97.38 189 ARG A CA 1
ATOM 1634 C C . ARG A 1 189 ? -29.392 -4.474 40.537 1.00 97.38 189 ARG A C 1
ATOM 1636 O O . ARG A 1 189 ? -30.054 -4.108 41.501 1.00 97.38 189 ARG A O 1
ATOM 1643 N N . ARG A 1 190 ? -29.661 -5.614 39.896 1.00 97.31 190 ARG A N 1
ATOM 1644 C CA . ARG A 1 190 ? -30.716 -6.542 40.341 1.00 97.31 190 ARG A CA 1
ATOM 1645 C C . ARG A 1 190 ? -30.419 -7.071 41.742 1.00 97.31 190 ARG A C 1
ATOM 1647 O O . ARG A 1 190 ? -31.292 -7.022 42.604 1.00 97.31 190 ARG A O 1
ATOM 1654 N N . ARG A 1 191 ? -29.184 -7.522 41.982 1.00 97.69 191 ARG A N 1
ATOM 1655 C CA . ARG A 1 191 ? -28.740 -8.010 43.296 1.00 97.69 191 ARG A CA 1
ATOM 1656 C C . ARG A 1 191 ? -28.815 -6.920 44.359 1.00 97.69 191 ARG A C 1
ATOM 1658 O O . ARG A 1 191 ? -29.359 -7.169 45.426 1.00 97.69 191 ARG A O 1
ATOM 1665 N N . SER A 1 192 ? -28.334 -5.713 44.066 1.00 97.12 192 SER A N 1
ATOM 1666 C CA . SER A 1 192 ? -28.330 -4.615 45.034 1.00 97.12 192 SER A CA 1
ATOM 1667 C C . SER A 1 192 ? -29.742 -4.187 45.429 1.00 97.12 192 SER A C 1
ATOM 1669 O O . SER A 1 192 ? -29.994 -3.978 46.612 1.00 97.12 192 SER A O 1
ATOM 1671 N N . VAL A 1 193 ? -30.684 -4.141 44.479 1.00 98.19 193 VAL A N 1
ATOM 1672 C CA . VAL A 1 193 ? -32.102 -3.866 44.763 1.00 98.19 193 VAL A CA 1
ATOM 1673 C C . VAL A 1 193 ? -32.704 -4.948 45.662 1.00 98.19 193 VAL A C 1
ATOM 1675 O O . VAL A 1 193 ? -33.355 -4.615 46.650 1.00 98.19 193 VAL A O 1
ATOM 1678 N N . LEU A 1 194 ? -32.462 -6.229 45.369 1.00 97.88 194 LEU A N 1
ATOM 1679 C CA . LEU A 1 194 ? -32.948 -7.333 46.204 1.00 97.88 194 LEU A CA 1
ATOM 1680 C C . LEU A 1 194 ? -32.369 -7.269 47.623 1.00 97.88 194 LEU A C 1
ATOM 1682 O O . LEU A 1 194 ? -33.124 -7.331 48.590 1.00 97.88 194 LEU A O 1
ATOM 1686 N N . CYS A 1 195 ? -31.053 -7.086 47.755 1.00 97.62 195 CYS A N 1
ATOM 1687 C CA . CYS A 1 195 ? -30.395 -6.954 49.053 1.00 97.62 195 CYS A CA 1
ATOM 1688 C C . CYS A 1 195 ? -30.914 -5.742 49.834 1.00 97.62 195 CYS A C 1
ATOM 1690 O O . CYS A 1 195 ? -31.160 -5.854 51.030 1.00 97.62 195 CYS A O 1
ATOM 1692 N N . PHE A 1 196 ? -31.120 -4.599 49.174 1.00 98.25 196 PHE A N 1
ATOM 1693 C CA . PHE A 1 196 ? -31.667 -3.403 49.813 1.00 98.25 196 PHE A CA 1
ATOM 1694 C C . PHE A 1 196 ? -33.056 -3.666 50.405 1.00 98.25 196 PHE A C 1
ATOM 1696 O O . PHE A 1 196 ? -33.293 -3.372 51.579 1.00 98.25 196 PHE A O 1
ATOM 1703 N N . TRP A 1 197 ? -33.962 -4.258 49.623 1.00 97.75 197 TRP A N 1
ATOM 1704 C CA . TRP A 1 197 ? -35.314 -4.562 50.092 1.00 97.75 197 TRP A CA 1
ATOM 1705 C C . TRP A 1 197 ? -35.334 -5.642 51.171 1.00 97.75 197 TRP A C 1
ATOM 1707 O O . TRP A 1 197 ? -36.070 -5.498 52.146 1.00 97.75 197 TRP A O 1
ATOM 1717 N N . TRP A 1 198 ? -34.491 -6.668 51.052 1.00 97.75 198 TRP A N 1
ATOM 1718 C CA . TRP A 1 198 ? -34.328 -7.688 52.086 1.00 97.75 198 TRP A CA 1
ATOM 1719 C C . TRP A 1 198 ? -33.856 -7.083 53.412 1.00 97.75 198 TRP A C 1
ATOM 1721 O O . TRP A 1 198 ? -34.478 -7.301 54.450 1.00 97.75 198 TRP A O 1
ATOM 1731 N N . SER A 1 199 ? -32.821 -6.240 53.378 1.00 97.56 199 SER A N 1
ATOM 1732 C CA . SER A 1 199 ? -32.332 -5.526 54.561 1.00 97.56 199 SER A CA 1
ATOM 1733 C C . SER A 1 199 ? -33.399 -4.607 55.155 1.00 97.56 199 SER A C 1
ATOM 1735 O O . SER A 1 199 ? -33.555 -4.547 56.375 1.00 97.56 199 SER A O 1
ATOM 1737 N N . LYS A 1 200 ? -34.181 -3.915 54.313 1.00 97.69 200 LYS A N 1
ATOM 1738 C CA . LYS A 1 200 ? -35.276 -3.055 54.782 1.00 97.69 200 LYS A CA 1
ATOM 1739 C C . LYS A 1 200 ? -36.386 -3.858 55.461 1.00 97.69 200 LYS A C 1
ATOM 1741 O O . LYS A 1 200 ? -36.916 -3.405 56.476 1.00 97.69 200 LYS A O 1
ATOM 1746 N N . TRP A 1 201 ? -36.725 -5.024 54.917 1.00 97.56 201 TRP A N 1
ATOM 1747 C CA . TRP A 1 201 ? -37.685 -5.947 55.516 1.00 97.56 201 TRP A CA 1
ATOM 1748 C C . TRP A 1 201 ? -37.177 -6.494 56.854 1.00 97.56 201 TRP A C 1
ATOM 1750 O O . TRP A 1 201 ? -37.884 -6.376 57.850 1.00 97.56 201 TRP A O 1
ATOM 1760 N N . MET A 1 202 ? -35.929 -6.971 56.913 1.00 97.69 202 MET A N 1
ATOM 1761 C CA . MET A 1 202 ? -35.292 -7.450 58.149 1.00 97.69 202 MET A CA 1
ATOM 1762 C C . MET A 1 202 ? -35.268 -6.380 59.243 1.00 97.69 202 MET A C 1
ATOM 1764 O O . MET A 1 202 ? -35.577 -6.665 60.397 1.00 97.69 202 MET A O 1
ATOM 1768 N N . TRP A 1 203 ? -34.950 -5.133 58.884 1.00 98.06 203 TRP A N 1
ATOM 1769 C CA . TRP A 1 203 ? -34.993 -4.015 59.822 1.00 98.06 203 TRP A CA 1
ATOM 1770 C C . TRP A 1 203 ? -36.408 -3.774 60.364 1.00 98.06 203 TRP A C 1
ATOM 1772 O O . TRP A 1 203 ? -36.577 -3.653 61.575 1.00 98.06 203 TRP A O 1
ATOM 1782 N N . ARG A 1 204 ? -37.436 -3.769 59.500 1.00 97.38 204 ARG A N 1
ATOM 1783 C CA . ARG A 1 204 ? -38.838 -3.632 59.937 1.00 97.38 204 ARG A CA 1
ATOM 1784 C C . ARG A 1 204 ? -39.289 -4.788 60.824 1.00 97.38 204 ARG A C 1
ATOM 1786 O O . ARG A 1 204 ? -40.019 -4.560 61.780 1.00 97.38 204 ARG A O 1
ATOM 1793 N N . LEU A 1 205 ? -38.859 -6.009 60.518 1.00 97.31 205 LEU A N 1
ATOM 1794 C CA . LEU A 1 205 ? -39.156 -7.179 61.337 1.00 97.31 205 LEU A CA 1
ATOM 1795 C C . LEU A 1 205 ? -38.525 -7.048 62.730 1.00 97.31 205 LEU A C 1
ATOM 1797 O O . LEU A 1 205 ? -39.200 -7.262 63.733 1.00 97.31 205 LEU A O 1
ATOM 1801 N N . GLY A 1 206 ? -37.258 -6.627 62.796 1.00 97.38 206 GLY A N 1
ATOM 1802 C CA . GLY A 1 206 ? -36.576 -6.343 64.059 1.00 97.38 206 GLY A CA 1
ATOM 1803 C C . GLY A 1 206 ? -37.277 -5.255 64.875 1.00 97.38 206 GLY A C 1
ATOM 1804 O O . GLY A 1 206 ? -37.458 -5.421 66.079 1.00 97.38 206 GLY A O 1
ATOM 1805 N N . GLN A 1 207 ? -37.738 -4.183 64.222 1.00 96.75 207 GLN A N 1
ATOM 1806 C CA . GLN A 1 207 ? -38.551 -3.154 64.876 1.00 96.75 207 GLN A CA 1
ATOM 1807 C C . GLN A 1 207 ? -39.864 -3.713 65.418 1.00 96.75 207 GLN A C 1
ATOM 1809 O O . GLN A 1 207 ? -40.154 -3.512 66.588 1.00 96.75 207 GLN A O 1
ATOM 1814 N N . ALA A 1 208 ? -40.620 -4.467 64.619 1.00 97.06 208 ALA A N 1
ATOM 1815 C CA . ALA A 1 208 ? -41.887 -5.044 65.061 1.00 97.06 208 ALA A CA 1
ATOM 1816 C C . ALA A 1 208 ? -41.707 -5.974 66.273 1.00 97.06 208 ALA A C 1
ATOM 1818 O O . ALA A 1 208 ? -42.520 -5.954 67.195 1.00 97.06 208 ALA A O 1
ATOM 1819 N N . HIS A 1 209 ? -40.627 -6.762 66.307 1.00 97.25 209 HIS A N 1
ATOM 1820 C CA . HIS A 1 209 ? -40.287 -7.574 67.476 1.00 97.25 209 HIS A CA 1
ATOM 1821 C C . HIS A 1 209 ? -39.949 -6.717 68.703 1.00 97.25 209 HIS A C 1
ATOM 1823 O O . HIS A 1 209 ? -40.406 -7.032 69.802 1.00 97.25 209 HIS A O 1
ATOM 1829 N N . ALA A 1 210 ? -39.182 -5.636 68.531 1.00 97.00 210 ALA A N 1
ATOM 1830 C CA . ALA A 1 210 ? -38.859 -4.712 69.616 1.00 97.00 210 ALA A CA 1
ATOM 1831 C C . ALA A 1 210 ? -40.115 -4.004 70.149 1.00 97.00 210 ALA A C 1
ATOM 1833 O O . ALA A 1 210 ? -40.338 -3.996 71.358 1.00 97.00 210 ALA A O 1
ATOM 1834 N N . ASP A 1 211 ? -40.974 -3.497 69.264 1.00 96.62 211 ASP A N 1
ATOM 1835 C CA . ASP A 1 211 ? -42.245 -2.860 69.613 1.00 96.62 211 ASP A CA 1
ATOM 1836 C C . ASP A 1 211 ? -43.158 -3.841 70.353 1.00 96.62 211 ASP A C 1
ATOM 1838 O O . ASP A 1 211 ? -43.729 -3.506 71.390 1.00 96.62 211 ASP A O 1
ATOM 1842 N N . HIS A 1 212 ? -43.255 -5.087 69.881 1.00 96.88 212 HIS A N 1
ATOM 1843 C CA . HIS A 1 212 ? -44.042 -6.116 70.553 1.00 96.88 212 HIS A CA 1
ATOM 1844 C C . HIS A 1 212 ? -43.490 -6.451 71.944 1.00 96.88 212 HIS A C 1
ATOM 1846 O O . HIS A 1 212 ? -44.260 -6.574 72.897 1.00 96.88 212 HIS A O 1
ATOM 1852 N N . ALA A 1 213 ? -42.165 -6.549 72.094 1.00 96.81 213 ALA A N 1
ATOM 1853 C CA . ALA A 1 213 ? -41.526 -6.763 73.390 1.00 96.81 213 ALA A CA 1
ATOM 1854 C C . ALA A 1 213 ? -41.774 -5.588 74.351 1.00 96.81 213 ALA A C 1
ATOM 1856 O O . ALA A 1 213 ? -42.109 -5.812 75.516 1.00 96.81 213 ALA A O 1
ATOM 1857 N N . LEU A 1 214 ? -41.680 -4.346 73.860 1.00 96.88 214 LEU A N 1
ATOM 1858 C CA . LEU A 1 214 ? -42.000 -3.140 74.626 1.00 96.88 214 LEU A CA 1
ATOM 1859 C C . LEU A 1 214 ? -43.475 -3.109 75.035 1.00 96.88 214 LEU A C 1
ATOM 1861 O O . LEU A 1 214 ? -43.776 -2.854 76.198 1.00 96.88 214 LEU A O 1
ATOM 1865 N N . HIS A 1 215 ? -44.398 -3.431 74.127 1.00 96.56 215 HIS A N 1
ATOM 1866 C CA . HIS A 1 215 ? -45.823 -3.530 74.439 1.00 96.56 215 HIS A CA 1
ATOM 1867 C C . HIS A 1 215 ? -46.108 -4.622 75.472 1.00 96.56 215 HIS A C 1
ATOM 1869 O O . HIS A 1 215 ? -46.828 -4.371 76.438 1.00 96.56 215 HIS A O 1
ATOM 1875 N N . ALA A 1 216 ? -45.517 -5.808 75.330 1.00 96.50 216 ALA A N 1
ATOM 1876 C CA . ALA A 1 216 ? -45.664 -6.890 76.298 1.00 96.50 216 ALA A CA 1
ATOM 1877 C C . ALA A 1 216 ? -45.121 -6.491 77.682 1.00 96.50 216 ALA A C 1
ATOM 1879 O O . ALA A 1 216 ? -45.765 -6.758 78.699 1.00 96.50 216 ALA A O 1
ATOM 1880 N N . ALA A 1 217 ? -43.971 -5.812 77.733 1.00 96.81 217 ALA A N 1
ATOM 1881 C CA . ALA A 1 217 ? -43.415 -5.270 78.969 1.00 96.81 217 ALA A CA 1
ATOM 1882 C C . ALA A 1 217 ? -44.329 -4.196 79.581 1.00 96.81 217 ALA A C 1
ATOM 1884 O O . ALA A 1 217 ? -44.606 -4.242 80.778 1.00 96.81 217 ALA A O 1
ATOM 1885 N N . ALA A 1 218 ? -44.865 -3.284 78.767 1.00 96.75 218 ALA A N 1
ATOM 1886 C CA . ALA A 1 218 ? -45.784 -2.241 79.210 1.00 96.75 218 ALA A CA 1
ATOM 1887 C C . ALA A 1 218 ? -47.096 -2.818 79.766 1.00 96.75 218 ALA A C 1
ATOM 1889 O O . ALA A 1 218 ? -47.579 -2.354 80.797 1.00 96.75 218 ALA A O 1
ATOM 1890 N N . VAL A 1 219 ? -47.656 -3.857 79.136 1.00 96.50 219 VAL A N 1
ATOM 1891 C CA . VAL A 1 219 ? -48.857 -4.553 79.629 1.00 96.50 219 VAL A CA 1
ATOM 1892 C C . VAL A 1 219 ? -48.575 -5.239 80.963 1.00 96.50 219 VAL A C 1
ATOM 1894 O O . VAL A 1 219 ? -49.356 -5.075 81.899 1.00 96.50 219 VAL A O 1
ATOM 1897 N N . LYS A 1 220 ? -47.447 -5.952 81.085 1.00 95.62 220 LYS A N 1
ATOM 1898 C CA . LYS A 1 220 ? -47.030 -6.568 82.355 1.00 95.62 220 LYS A CA 1
ATOM 1899 C C . LYS A 1 220 ? -46.857 -5.521 83.452 1.00 95.62 220 LYS A C 1
ATOM 1901 O O . LYS A 1 220 ? -47.407 -5.681 84.536 1.00 95.62 220 LYS A O 1
ATOM 1906 N N . HIS A 1 221 ? -46.150 -4.433 83.155 1.00 95.19 221 HIS A N 1
ATOM 1907 C CA . HIS A 1 221 ? -45.965 -3.324 84.085 1.00 95.19 221 HIS A CA 1
ATOM 1908 C C . HIS A 1 221 ? -47.310 -2.725 84.510 1.00 95.19 221 HIS A C 1
ATOM 1910 O O . HIS A 1 221 ? -47.566 -2.589 85.700 1.00 95.19 221 HIS A O 1
ATOM 1916 N N . ARG A 1 222 ? -48.216 -2.448 83.562 1.00 95.06 222 ARG A N 1
ATOM 1917 C CA . ARG A 1 222 ? -49.555 -1.914 83.847 1.00 95.06 222 ARG A CA 1
ATOM 1918 C C . ARG A 1 222 ? -50.385 -2.856 84.718 1.00 95.06 222 ARG A C 1
ATOM 1920 O O . ARG A 1 222 ? -51.046 -2.386 85.637 1.00 95.06 222 ARG A O 1
ATOM 1927 N N . ALA A 1 223 ? -50.345 -4.162 84.456 1.00 95.06 223 ALA A N 1
ATOM 1928 C CA . ALA A 1 223 ? -51.036 -5.153 85.277 1.00 95.06 223 ALA A CA 1
ATOM 1929 C C . ALA A 1 223 ? -50.514 -5.149 86.724 1.00 95.06 223 ALA A C 1
ATOM 1931 O O . ALA A 1 223 ? -51.313 -5.104 87.657 1.00 95.06 223 ALA A O 1
ATOM 1932 N N . LEU A 1 224 ? -49.189 -5.111 86.909 1.00 96.06 224 LEU A N 1
ATOM 1933 C CA . LEU A 1 224 ? -48.567 -5.012 88.233 1.00 96.06 224 LEU A CA 1
ATOM 1934 C C . LEU A 1 224 ? -48.919 -3.696 88.937 1.00 96.06 224 LEU A C 1
ATOM 1936 O O . LEU A 1 224 ? -49.278 -3.706 90.111 1.00 96.06 224 LEU A O 1
ATOM 1940 N N . SER A 1 225 ? -48.871 -2.565 88.229 1.00 94.44 225 SER A N 1
ATOM 1941 C CA . SER A 1 225 ? -49.259 -1.267 88.790 1.00 94.44 225 SER A CA 1
ATOM 1942 C C . SER A 1 225 ? -50.714 -1.264 89.259 1.00 94.44 225 SER A C 1
ATOM 1944 O O . SER A 1 225 ? -50.993 -0.772 90.347 1.00 94.44 225 SER A O 1
ATOM 1946 N N . LEU A 1 226 ? -51.633 -1.851 88.483 1.00 95.38 226 LEU A N 1
ATOM 1947 C CA . LEU A 1 226 ? -53.042 -1.973 88.867 1.00 95.38 226 LEU A CA 1
ATOM 1948 C C . LEU A 1 226 ? -53.228 -2.861 90.103 1.00 95.38 226 LEU A C 1
ATOM 1950 O O . LEU A 1 226 ? -54.001 -2.509 90.989 1.00 95.38 226 LEU A O 1
ATOM 1954 N N . GLN A 1 227 ? -52.505 -3.982 90.195 1.00 95.00 227 GLN A N 1
ATOM 1955 C CA . GLN A 1 227 ? -52.524 -4.837 91.388 1.00 95.00 227 GLN A CA 1
ATOM 1956 C C . GLN A 1 227 ? -52.032 -4.084 92.631 1.00 95.00 227 GLN A C 1
ATOM 1958 O O . GLN A 1 227 ? -52.670 -4.153 93.679 1.00 95.00 227 GLN A O 1
ATOM 1963 N N . LEU A 1 228 ? -50.936 -3.328 92.508 1.00 94.50 228 LEU A N 1
ATOM 1964 C CA . LEU A 1 228 ? -50.399 -2.511 93.599 1.00 94.50 228 LEU A CA 1
ATOM 1965 C C . LEU A 1 228 ? -51.364 -1.397 94.020 1.00 94.50 228 LEU A C 1
ATOM 1967 O O . LEU A 1 228 ? -51.552 -1.185 95.214 1.00 94.50 228 LEU A O 1
ATOM 1971 N N . GLN A 1 229 ? -52.008 -0.725 93.062 1.00 94.81 229 GLN A N 1
ATOM 1972 C CA . GLN A 1 229 ? -53.025 0.294 93.339 1.00 94.81 229 GLN A CA 1
ATOM 1973 C C . GLN A 1 229 ? -54.251 -0.295 94.044 1.00 94.81 229 GLN A C 1
ATOM 1975 O O . GLN A 1 229 ? -54.734 0.273 95.019 1.00 94.81 229 GLN A O 1
ATOM 1980 N N . ALA A 1 230 ? -54.745 -1.449 93.590 1.00 93.81 230 ALA A N 1
ATOM 1981 C CA . ALA A 1 230 ? -55.853 -2.134 94.249 1.00 93.81 230 ALA A CA 1
ATOM 1982 C C . ALA A 1 230 ? -55.478 -2.557 95.680 1.00 93.81 230 ALA A C 1
ATOM 1984 O O . ALA A 1 230 ? -56.289 -2.435 96.598 1.00 93.81 230 ALA A O 1
ATOM 1985 N N . TRP A 1 231 ? -54.236 -3.006 95.890 1.00 93.25 231 TRP A N 1
ATOM 1986 C CA . TRP A 1 231 ? -53.725 -3.356 97.213 1.00 93.25 231 TRP A CA 1
ATOM 1987 C C . TRP A 1 231 ? -53.617 -2.146 98.146 1.00 93.25 231 TRP A C 1
ATOM 1989 O O . TRP A 1 231 ? -54.063 -2.228 99.291 1.00 93.25 231 TRP A O 1
ATOM 1999 N N . SER A 1 232 ? -53.083 -1.014 97.672 1.00 93.31 232 SER A N 1
ATOM 2000 C CA . SER A 1 232 ? -52.997 0.207 98.482 1.00 93.31 232 SER A CA 1
ATOM 2001 C C . SER A 1 232 ? -54.387 0.734 98.839 1.00 93.31 232 SER A C 1
ATOM 2003 O O . SER A 1 232 ? -54.641 1.033 100.002 1.00 93.31 232 SER A O 1
ATOM 2005 N N . GLN A 1 233 ? -55.322 0.742 97.881 1.00 91.81 233 GLN A N 1
ATOM 2006 C CA . GLN A 1 233 ? -56.719 1.110 98.130 1.00 91.81 233 GLN A CA 1
ATOM 2007 C C . GLN A 1 233 ? -57.385 0.182 99.153 1.00 91.81 233 GLN A C 1
ATOM 2009 O O . GLN A 1 233 ? -58.089 0.649 100.047 1.00 91.81 233 GLN A O 1
ATOM 2014 N N . TRP A 1 234 ? -57.147 -1.130 99.072 1.00 92.50 234 TRP A N 1
ATOM 2015 C CA . TRP A 1 234 ? -57.657 -2.080 100.061 1.00 92.50 234 TRP A CA 1
ATOM 2016 C C . TRP A 1 234 ? -57.064 -1.836 101.456 1.00 92.50 234 TRP A C 1
ATOM 2018 O O . TRP A 1 234 ? -57.795 -1.859 102.447 1.00 92.50 234 TRP A O 1
ATOM 2028 N N . GLN A 1 235 ? -55.760 -1.556 101.556 1.00 91.75 235 GLN A N 1
ATOM 2029 C CA . GLN A 1 235 ? -55.122 -1.213 102.831 1.00 91.75 235 GLN A CA 1
ATOM 2030 C C . GLN A 1 235 ? -55.699 0.073 103.431 1.00 91.75 235 GLN A C 1
ATOM 2032 O O . GLN A 1 235 ? -55.999 0.102 104.627 1.00 91.75 235 GLN A O 1
ATOM 2037 N N . GLU A 1 236 ? -55.898 1.109 102.617 1.00 92.31 236 GLU A N 1
ATOM 2038 C CA . GLU A 1 236 ? -56.541 2.359 103.030 1.00 92.31 236 GLU A CA 1
ATOM 2039 C C . GLU A 1 236 ? -57.969 2.109 103.538 1.00 92.31 236 GLU A C 1
ATOM 2041 O O . GLU 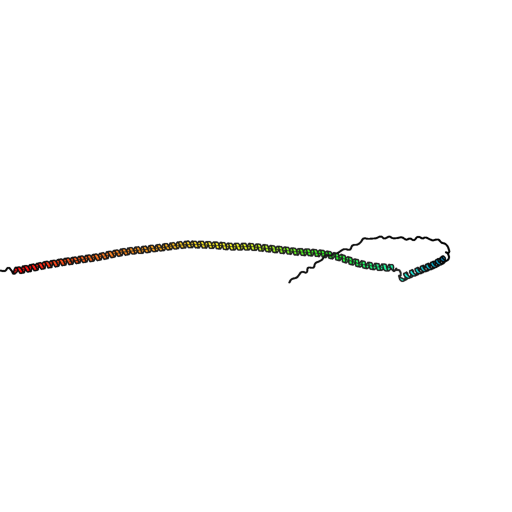A 1 236 ? -58.318 2.549 104.635 1.00 92.31 236 GLU A O 1
ATOM 2046 N N . GLN A 1 237 ? -58.774 1.319 102.818 1.00 90.31 237 GLN A N 1
ATOM 2047 C CA . GLN A 1 237 ? -60.125 0.932 103.245 1.00 90.31 237 GLN A CA 1
ATOM 2048 C C . GLN A 1 237 ? -60.125 0.106 104.536 1.00 90.31 237 GLN A C 1
ATOM 2050 O O . GLN A 1 237 ? -61.004 0.279 105.387 1.00 90.31 237 GLN A O 1
ATOM 2055 N N . LEU A 1 238 ? -59.148 -0.784 104.715 1.00 90.44 238 LEU A N 1
ATOM 2056 C CA . LEU A 1 238 ? -59.006 -1.587 105.926 1.00 90.44 238 LEU A CA 1
ATOM 2057 C C . LEU A 1 238 ? -58.643 -0.710 107.128 1.00 90.44 238 LEU A C 1
ATOM 2059 O O . LEU A 1 238 ? -59.228 -0.874 108.201 1.00 90.44 238 LEU A O 1
ATOM 2063 N N . LEU A 1 239 ? -57.701 0.223 106.962 1.00 92.94 239 LEU A N 1
ATOM 2064 C CA . LEU A 1 239 ? -57.341 1.194 107.995 1.00 92.94 239 LEU A CA 1
ATOM 2065 C C . LEU A 1 239 ? -58.533 2.086 108.343 1.00 92.94 239 LEU A C 1
ATOM 2067 O O . LEU A 1 239 ? -58.837 2.235 109.526 1.00 92.94 239 LEU A O 1
ATOM 2071 N N . HIS A 1 240 ? -59.256 2.589 107.341 1.00 89.75 240 HIS A N 1
ATOM 2072 C CA . HIS A 1 240 ? -60.476 3.368 107.542 1.00 89.75 240 HIS A CA 1
ATOM 2073 C C . HIS A 1 240 ? -61.534 2.556 108.303 1.00 89.75 240 HIS A C 1
ATOM 2075 O O . HIS A 1 240 ? -62.081 3.017 109.300 1.00 89.75 240 HIS A O 1
ATOM 2081 N N . SER A 1 241 ? -61.775 1.302 107.913 1.00 88.62 241 SER A N 1
ATOM 2082 C CA . SER A 1 241 ? -62.723 0.407 108.593 1.00 88.62 241 SER A CA 1
ATOM 2083 C C . SER A 1 241 ? -62.320 0.118 110.040 1.00 88.62 241 SER A C 1
ATOM 2085 O O . SER A 1 241 ? -63.170 0.059 110.928 1.00 88.62 241 SER A O 1
ATOM 2087 N N . ARG A 1 242 ? -61.020 -0.056 110.306 1.00 88.38 242 ARG A N 1
ATOM 2088 C CA . ARG A 1 242 ? -60.488 -0.212 111.666 1.00 88.38 242 ARG A CA 1
ATOM 2089 C C . ARG A 1 242 ? -60.686 1.063 112.480 1.00 88.38 242 ARG A C 1
ATOM 2091 O O . ARG A 1 242 ? -61.139 0.963 113.614 1.00 88.38 242 ARG A O 1
ATOM 2098 N N . GLN A 1 243 ? -60.383 2.233 111.921 1.00 88.69 243 GLN A N 1
ATOM 2099 C CA . GLN A 1 243 ? -60.595 3.521 112.585 1.00 88.69 243 GLN A CA 1
ATOM 2100 C C . GLN A 1 243 ? -62.073 3.753 112.908 1.00 88.69 243 GLN A C 1
ATOM 2102 O O . GLN A 1 243 ? -62.379 4.117 114.037 1.00 88.69 243 GLN A O 1
ATOM 2107 N N . GLU A 1 244 ? -62.989 3.477 111.978 1.00 86.81 244 GLU A N 1
ATOM 2108 C CA . GLU A 1 244 ? -64.433 3.566 112.227 1.00 86.81 244 GLU A CA 1
ATOM 2109 C C . GLU A 1 244 ? -64.881 2.602 113.333 1.00 86.81 244 GLU A C 1
ATOM 2111 O O . GLU A 1 244 ? -65.584 3.010 114.256 1.00 86.81 244 GLU A O 1
ATOM 2116 N N . ARG A 1 245 ? -64.396 1.351 113.337 1.00 86.69 245 ARG A N 1
ATOM 2117 C CA . ARG A 1 245 ? -64.654 0.409 114.443 1.00 86.69 245 ARG A CA 1
ATOM 2118 C C . ARG A 1 245 ? -64.113 0.922 115.779 1.00 86.69 245 ARG A C 1
ATOM 2120 O O . ARG A 1 245 ? -64.812 0.831 116.784 1.00 86.69 245 ARG A O 1
ATOM 2127 N N . TRP A 1 246 ? -62.905 1.485 115.809 1.00 85.81 246 TRP A N 1
ATOM 2128 C CA . TRP A 1 246 ? -62.336 2.093 117.017 1.00 85.81 246 TRP A CA 1
ATOM 2129 C C . TRP A 1 246 ? -63.159 3.294 117.495 1.00 85.81 246 TRP A C 1
ATOM 2131 O O . TRP A 1 246 ? -63.471 3.370 118.683 1.00 85.81 246 TRP A O 1
ATOM 2141 N N . LYS A 1 247 ? -63.580 4.187 116.588 1.00 86.38 247 LYS A N 1
ATOM 2142 C CA . LYS A 1 247 ? -64.491 5.302 116.897 1.00 86.38 247 LYS A CA 1
ATOM 2143 C C . LYS A 1 247 ? -65.814 4.791 117.472 1.00 86.38 247 LYS A C 1
ATOM 2145 O O . LYS A 1 247 ? -66.270 5.330 118.476 1.00 86.38 247 LYS A O 1
ATOM 2150 N N . MET A 1 248 ? -66.395 3.726 116.907 1.00 85.50 248 MET A N 1
ATOM 2151 C CA . MET A 1 248 ? -67.608 3.087 117.436 1.00 85.50 248 MET A CA 1
ATOM 2152 C C . MET A 1 248 ? -67.394 2.513 118.841 1.00 85.50 248 MET A C 1
ATOM 2154 O O . MET A 1 248 ? -68.219 2.743 119.720 1.00 85.50 248 MET A O 1
ATOM 2158 N N . VAL A 1 249 ? -66.283 1.811 119.093 1.00 86.62 249 VAL A N 1
ATOM 2159 C CA . VAL A 1 249 ? -65.958 1.274 120.428 1.00 86.62 249 VAL A CA 1
ATOM 2160 C C . VAL A 1 249 ? -65.803 2.403 121.448 1.00 86.62 249 VAL A C 1
ATOM 2162 O O . VAL A 1 249 ? -66.374 2.320 122.536 1.00 86.62 249 VAL A O 1
ATOM 2165 N N . ILE A 1 250 ? -65.096 3.482 121.097 1.00 86.88 250 ILE A N 1
ATOM 2166 C CA . ILE A 1 250 ? -64.962 4.669 121.954 1.00 86.88 250 ILE A CA 1
ATOM 2167 C C . ILE A 1 250 ? -66.334 5.310 122.196 1.00 86.88 250 ILE A C 1
ATOM 2169 O O . ILE A 1 250 ? -66.654 5.635 123.338 1.00 86.88 250 ILE A O 1
ATOM 2173 N N . ALA A 1 251 ? -67.175 5.440 121.167 1.00 84.56 251 ALA A N 1
ATOM 2174 C CA . ALA A 1 251 ? -68.528 5.980 121.292 1.00 84.56 251 ALA A CA 1
ATOM 2175 C C . ALA A 1 251 ? -69.414 5.125 122.218 1.00 84.56 251 ALA A C 1
ATOM 2177 O O . ALA A 1 251 ? -70.115 5.672 123.068 1.00 84.56 251 ALA A O 1
ATOM 2178 N N . VAL A 1 252 ? -69.338 3.792 122.128 1.00 85.31 252 VAL A N 1
ATOM 2179 C CA . VAL A 1 252 ? -70.064 2.859 123.009 1.00 85.31 252 VAL A CA 1
ATOM 2180 C C . VAL A 1 252 ? -69.550 2.939 124.447 1.00 85.31 252 VAL A C 1
ATOM 2182 O O . VAL A 1 252 ? -70.351 3.029 125.376 1.00 85.31 252 VAL A O 1
ATOM 2185 N N . GLN A 1 253 ? -68.232 2.963 124.660 1.00 82.62 253 GLN A N 1
ATOM 2186 C CA . GLN A 1 253 ? -67.647 3.131 125.995 1.00 82.62 253 GLN A CA 1
ATOM 2187 C C . GLN A 1 253 ? -68.013 4.486 126.610 1.00 82.62 253 GLN A C 1
ATOM 2189 O O . GLN A 1 253 ? -68.332 4.563 127.799 1.00 82.62 253 GLN A O 1
ATOM 2194 N N . HIS A 1 254 ? -68.003 5.550 125.805 1.00 82.25 254 HIS A N 1
ATOM 2195 C CA . HIS A 1 254 ? -68.452 6.877 126.207 1.00 82.25 254 HIS A CA 1
ATOM 2196 C C . HIS A 1 254 ? -69.939 6.862 126.580 1.00 82.25 254 HIS A C 1
ATOM 2198 O O . HIS A 1 254 ? -70.296 7.351 127.650 1.00 82.25 254 HIS A O 1
ATOM 2204 N N . HIS A 1 255 ? -70.796 6.235 125.767 1.00 81.12 255 HIS A N 1
ATOM 2205 C CA . HIS A 1 255 ? -72.221 6.075 126.059 1.00 81.12 255 HIS A CA 1
ATOM 2206 C C . HIS A 1 255 ? -72.455 5.306 127.367 1.00 81.12 255 HIS A C 1
ATOM 2208 O O . HIS A 1 255 ? -73.190 5.780 128.228 1.00 81.12 255 HIS A O 1
ATOM 2214 N N . GLN A 1 256 ? -71.764 4.182 127.580 1.00 80.62 256 GLN A N 1
ATOM 2215 C CA . GLN A 1 256 ? -71.845 3.406 128.821 1.00 80.62 256 GLN A CA 1
ATOM 2216 C C . GLN A 1 256 ? -71.352 4.195 130.043 1.00 80.62 256 GLN A C 1
ATOM 2218 O O . GLN A 1 256 ? -71.984 4.151 131.099 1.00 80.62 256 GLN A O 1
ATOM 2223 N N . ARG A 1 257 ? -70.239 4.937 129.930 1.00 81.62 257 ARG A N 1
ATOM 2224 C CA . ARG A 1 257 ? -69.752 5.827 131.003 1.00 81.62 257 ARG A CA 1
ATOM 2225 C C . ARG A 1 257 ? -70.758 6.926 131.316 1.00 81.62 257 ARG A C 1
ATOM 2227 O O . ARG A 1 257 ? -71.051 7.158 132.487 1.00 81.62 257 ARG A O 1
ATOM 2234 N N . TRP A 1 258 ? -71.302 7.569 130.290 1.00 80.94 258 TRP A N 1
ATOM 2235 C CA . TRP A 1 258 ? -72.319 8.604 130.431 1.00 80.94 258 TRP A CA 1
ATOM 2236 C C . TRP A 1 258 ? -73.594 8.055 131.082 1.00 80.94 258 TRP A C 1
ATOM 2238 O O . TRP A 1 258 ? -74.146 8.679 131.984 1.00 80.94 258 TRP A O 1
ATOM 2248 N N . GLN A 1 259 ? -74.016 6.845 130.710 1.00 77.44 259 GLN A N 1
ATOM 2249 C CA . GLN A 1 259 ? -75.169 6.166 131.299 1.00 77.44 259 GLN A CA 1
ATOM 2250 C C . GLN A 1 259 ? -74.933 5.821 132.779 1.00 77.44 259 GLN A C 1
ATOM 2252 O O . GLN A 1 259 ? -75.806 6.085 133.604 1.00 77.44 259 GLN A O 1
ATOM 2257 N N . LYS A 1 260 ? -73.733 5.336 133.144 1.00 82.00 260 LYS A N 1
ATOM 2258 C CA . LYS A 1 260 ? -73.316 5.123 134.547 1.00 82.00 260 LYS A CA 1
ATOM 2259 C C . LYS A 1 260 ? -73.250 6.431 135.349 1.00 82.00 260 LYS A C 1
ATOM 2261 O O . LYS A 1 260 ? -73.661 6.463 136.503 1.00 82.00 260 LYS A O 1
ATOM 2266 N N . GLN A 1 261 ? -72.769 7.528 134.758 1.00 76.69 261 GLN A N 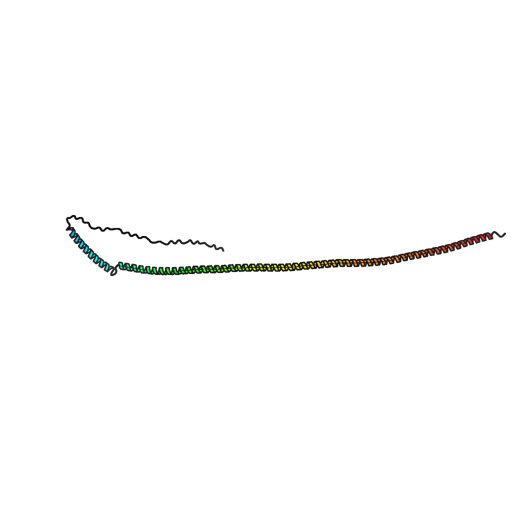1
ATOM 2267 C CA . GLN A 1 261 ? -72.795 8.850 135.399 1.00 76.69 261 GLN A CA 1
ATOM 2268 C C . GLN A 1 261 ? -74.223 9.376 135.583 1.00 76.69 261 GLN A C 1
ATOM 2270 O O . GLN A 1 261 ? -74.526 9.976 136.612 1.00 76.69 261 GLN A O 1
ATOM 2275 N N . ARG A 1 262 ? -75.111 9.151 134.609 1.00 79.62 262 ARG A N 1
ATOM 2276 C CA . ARG A 1 262 ? -76.520 9.550 134.683 1.00 79.62 262 ARG A CA 1
ATOM 2277 C C . ARG A 1 262 ? -77.268 8.771 135.765 1.00 79.62 262 ARG A C 1
ATOM 2279 O O . ARG A 1 262 ? -78.008 9.389 136.527 1.00 79.62 262 ARG A O 1
ATOM 2286 N N . SER A 1 263 ? -77.038 7.461 135.887 1.00 73.44 263 SER A N 1
ATOM 2287 C CA . SER A 1 263 ? -77.606 6.656 136.976 1.00 73.44 263 SER A CA 1
ATOM 2288 C C . SER A 1 263 ? -77.033 7.043 138.344 1.00 73.44 263 SER A C 1
ATOM 2290 O O . SER A 1 263 ? -77.797 7.168 139.295 1.00 73.44 263 SER A O 1
ATOM 2292 N N . LEU A 1 264 ? -75.732 7.345 138.444 1.00 77.12 264 LEU A N 1
ATOM 2293 C CA . LEU A 1 264 ? -75.120 7.892 139.665 1.00 77.12 264 LEU A CA 1
ATOM 2294 C C . LEU A 1 264 ? -75.700 9.257 140.058 1.00 77.12 264 LEU A C 1
ATOM 2296 O O . LEU A 1 264 ? -75.998 9.470 141.230 1.00 77.12 264 LEU A O 1
ATOM 2300 N N . LYS A 1 265 ? -75.910 10.175 139.104 1.00 75.88 265 LYS A N 1
ATOM 2301 C CA . LYS A 1 265 ? -76.575 11.465 139.368 1.00 75.88 265 LYS A CA 1
ATOM 2302 C C . LYS A 1 265 ? -78.006 11.272 139.862 1.00 75.88 265 LYS A C 1
ATOM 2304 O O . LYS A 1 265 ? -78.382 11.904 140.843 1.00 75.88 265 LYS A O 1
ATOM 2309 N N . ALA A 1 266 ? -78.775 10.386 139.230 1.00 70.25 266 ALA A N 1
ATOM 2310 C CA . ALA A 1 266 ? -80.124 10.045 139.679 1.00 70.25 266 ALA A CA 1
ATOM 2311 C C . ALA A 1 266 ? -80.121 9.413 141.085 1.00 70.25 266 ALA A C 1
ATOM 2313 O O . ALA A 1 266 ? -80.973 9.739 141.906 1.00 70.25 266 ALA A O 1
ATOM 2314 N N . TRP A 1 267 ? -79.131 8.572 141.405 1.00 71.62 267 TRP A N 1
ATOM 2315 C CA . TRP A 1 267 ? -78.971 7.978 142.736 1.00 71.62 267 TRP A CA 1
ATOM 2316 C C . TRP A 1 267 ? -78.573 9.009 143.802 1.00 71.62 267 TRP A C 1
ATOM 2318 O O . TRP A 1 267 ? -79.127 9.007 144.897 1.00 71.62 267 TRP A O 1
ATOM 2328 N N . LEU A 1 268 ? -77.681 9.952 143.479 1.00 76.31 268 LEU A N 1
ATOM 2329 C CA . LEU A 1 268 ? -77.349 11.075 144.361 1.00 76.31 268 LEU A CA 1
ATOM 2330 C C . LEU A 1 268 ? -78.550 12.005 144.584 1.00 76.31 268 LEU A C 1
ATOM 2332 O O . LEU A 1 268 ? -78.770 12.450 145.707 1.00 76.31 268 LEU A O 1
ATOM 2336 N N . GLN A 1 269 ? -79.360 12.259 143.552 1.00 71.19 269 GLN A N 1
ATOM 2337 C CA . GLN A 1 269 ? -80.618 13.003 143.680 1.00 71.19 269 GLN A CA 1
ATOM 2338 C C . GLN A 1 269 ? -81.633 12.246 144.546 1.00 71.19 269 GLN A C 1
ATOM 2340 O O . GLN A 1 269 ? -82.246 12.848 145.422 1.00 71.19 269 GLN A O 1
ATOM 2345 N N . TYR A 1 270 ? -81.750 10.925 144.388 1.00 72.06 270 TYR A N 1
ATOM 2346 C CA . TYR A 1 270 ? -82.570 10.077 145.257 1.00 72.06 270 TYR A CA 1
ATOM 2347 C C . TYR A 1 270 ? -82.091 10.109 146.716 1.00 72.06 270 TYR A C 1
ATOM 2349 O O . TYR A 1 270 ? -82.906 10.256 147.623 1.00 72.06 270 TYR A O 1
ATOM 2357 N N . LEU A 1 271 ? -80.779 10.045 146.964 1.00 66.38 271 LEU A N 1
ATOM 2358 C CA . LEU A 1 271 ? -80.211 10.184 148.306 1.00 66.38 271 LEU A CA 1
ATOM 2359 C C . LEU A 1 271 ? -80.428 11.579 148.894 1.00 66.38 271 LEU A C 1
ATOM 2361 O O . LEU A 1 271 ? -80.653 11.693 150.097 1.00 66.38 271 LEU A O 1
ATOM 2365 N N . HIS A 1 272 ? -80.392 12.631 148.075 1.00 61.84 272 HIS A N 1
ATOM 2366 C CA . HIS A 1 272 ? -80.723 13.984 148.512 1.00 61.84 272 HIS A CA 1
ATOM 2367 C C . HIS A 1 272 ? -82.205 14.086 148.901 1.00 61.84 272 HIS A C 1
ATOM 2369 O O . HIS A 1 272 ? -82.511 14.572 149.984 1.00 61.84 272 HIS A O 1
ATOM 2375 N N . ILE A 1 273 ? -83.112 13.505 148.109 1.00 60.72 273 ILE A N 1
ATOM 2376 C CA . ILE A 1 273 ? -84.548 13.411 148.423 1.00 60.72 273 ILE A CA 1
ATOM 2377 C C . ILE A 1 273 ? -84.790 12.568 149.690 1.00 60.72 273 ILE A C 1
ATOM 2379 O O . ILE A 1 273 ? -85.604 12.937 150.534 1.00 60.72 273 ILE A O 1
ATOM 2383 N N . CYS A 1 274 ? -84.052 11.471 149.882 1.00 57.41 274 CYS A N 1
ATOM 2384 C CA . CYS A 1 274 ? -84.124 10.649 151.095 1.00 57.41 274 CYS A CA 1
ATOM 2385 C C . CYS A 1 274 ? -83.550 11.361 152.327 1.00 57.41 274 CYS A C 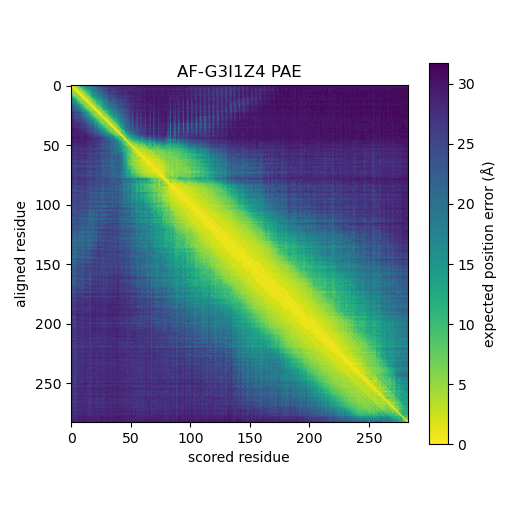1
ATOM 2387 O O . CYS A 1 274 ? -84.059 11.170 153.430 1.00 57.41 274 CYS A O 1
ATOM 2389 N N . ARG A 1 275 ? -82.513 12.194 152.160 1.00 58.19 275 ARG A N 1
ATOM 2390 C CA . ARG A 1 275 ? -82.002 13.062 153.230 1.00 58.19 275 ARG A CA 1
ATOM 2391 C C . ARG A 1 275 ? -83.017 14.143 153.588 1.00 58.19 275 ARG A C 1
ATOM 2393 O O . ARG A 1 275 ? -83.253 14.332 154.770 1.00 58.19 275 ARG A O 1
ATOM 2400 N N . VAL A 1 276 ? -83.672 14.775 152.614 1.00 57.47 276 VAL A N 1
ATOM 2401 C CA . VAL A 1 276 ? -84.706 15.800 152.855 1.00 57.47 276 VAL A CA 1
ATOM 2402 C C . VAL A 1 276 ? -85.951 15.205 153.536 1.00 57.47 276 VAL A C 1
ATOM 2404 O O . VAL A 1 276 ? -86.497 15.827 154.439 1.00 57.47 276 VAL A O 1
ATOM 2407 N N . LYS A 1 277 ? -86.338 13.958 153.224 1.00 53.97 277 LYS A N 1
ATOM 2408 C CA . LYS A 1 277 ? -87.453 13.265 153.904 1.00 53.97 277 LYS A CA 1
ATOM 2409 C C . LYS A 1 277 ? -87.169 12.836 155.354 1.00 53.97 277 LYS A C 1
ATOM 2411 O O . LYS A 1 277 ? -88.118 12.664 156.109 1.00 53.97 277 LYS A O 1
ATOM 2416 N N . ARG A 1 278 ? -85.903 12.676 155.769 1.00 50.31 278 ARG A N 1
ATOM 2417 C CA . ARG A 1 278 ? -85.542 12.351 157.171 1.00 50.31 278 ARG A CA 1
ATOM 2418 C C . ARG A 1 278 ? -85.563 13.558 158.117 1.00 50.31 278 ARG A C 1
ATOM 2420 O O . ARG A 1 278 ? -85.575 13.349 159.319 1.00 50.31 278 ARG A O 1
ATOM 2427 N N . TRP A 1 279 ? -85.589 14.787 157.599 1.00 43.88 279 TRP A N 1
ATOM 2428 C CA . TRP A 1 279 ? -85.675 16.015 158.407 1.00 43.88 279 TRP A CA 1
ATOM 2429 C C . TRP A 1 279 ? -87.113 16.513 158.634 1.00 43.88 279 TRP A C 1
ATOM 2431 O O . TRP A 1 279 ? -87.290 17.548 159.262 1.00 43.88 279 TRP A O 1
ATOM 2441 N N . GLN A 1 280 ? -88.135 15.811 158.127 1.00 43.84 280 GLN A N 1
ATOM 2442 C CA . GLN A 1 280 ? -89.532 16.270 158.189 1.00 43.84 280 GLN A CA 1
ATOM 2443 C C . GLN A 1 280 ? -90.516 15.315 158.877 1.00 43.84 280 GLN A C 1
ATOM 2445 O O . GLN A 1 280 ? -91.681 15.662 158.953 1.00 43.84 280 GLN A O 1
ATOM 2450 N N . ASN A 1 281 ? -90.085 14.167 159.415 1.00 38.09 281 ASN A N 1
ATOM 2451 C CA . ASN A 1 281 ? -90.955 13.295 160.217 1.00 38.09 281 ASN A CA 1
ATOM 2452 C C . ASN A 1 281 ? -90.189 12.778 161.441 1.00 38.09 281 ASN A C 1
ATOM 2454 O O . ASN A 1 281 ? -89.428 11.811 161.357 1.00 38.09 281 ASN A O 1
ATOM 2458 N N . GLY A 1 282 ? -90.379 13.507 162.536 1.00 38.62 282 GLY A N 1
ATOM 2459 C CA . GLY A 1 282 ? -89.828 13.323 163.873 1.00 38.62 282 GLY A CA 1
ATOM 2460 C C . GLY A 1 282 ? -90.429 14.350 164.844 1.00 38.62 282 GLY A C 1
ATOM 2461 O O . GLY A 1 282 ? -89.694 14.903 165.654 1.00 38.62 282 GLY A O 1
ATOM 2462 N N . GLU A 1 283 ? -91.727 14.630 164.669 1.00 31.77 283 GLU A N 1
ATOM 2463 C CA . GLU A 1 283 ? -92.735 14.883 165.711 1.00 31.77 283 GLU A CA 1
ATOM 2464 C C . GLU A 1 283 ? -93.714 13.701 165.652 1.00 31.77 283 GLU A C 1
ATOM 2466 O O . GLU A 1 283 ? -93.920 13.187 164.521 1.00 31.77 283 GLU A O 1
#

Mean predicted aligned error: 19.6 Å
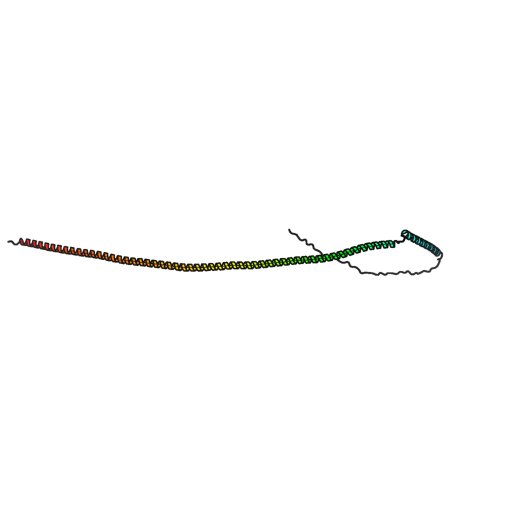
Foldseek 3Di:
DDDDDDDDDDDDDDDDDDDDDDDDDDDDDDDDDPDDDDDDDDDDPDPVVVVVVVVVVVVVVVVVVCVVVVVVVQCVPVPPDHPVNVVVVVVVVVCVVVVVVVVVVVVVVVVVVVVVVVVVVVVVVVVVVVVVVVVVVVVVVVVVVVVVVVVVVVVVVVVVVVVVVVVVVVVVVVVVVVVVVVVVVVVVVVVVVVVVVVVVVVVVVVVVVVVVVVVVVVVVVVVVVVVVVVVVVVVVVVVVVVVVVVVVVVVVVVVVVVVVVVVVVVVVVVVVVVVVVVVPPDD

Secondary structure (DSSP, 8-state):
---PPP--PPPPP--PPPP-----------------------S--SHHHHHHHHHHHHHHHHHHHHHHHHHHHHHHHHTTS-HHHHHHHHHHHHHHHHHHHHHHHHHHHHHHHHHHHHHHHHHHHHHHHHHHHHHHHHHHHHHHHHHHHHHHHHHHHHHHHHHHHHHHHHHHHHHHHHHHHHHHHHHHHHHHHHHHHHHHHHHHHHHHHHHHHHHHHHHHHHHHHHHHHHHHHHHHHHHHHHHHHHHHHHHHHHHHHHHHHHHHHHHHHHHHHHHHHHTS---

InterPro domains:
  IPR052270 Centrosome-associated contractile fiber protein [PTHR22028] (39-281)